Protein AF-A0A1N7JIG0-F1 (afdb_monomer_lite)

Radius of gyration: 20.69 Å; chains: 1; bounding box: 58×34×70 Å

Organism: NCBI:txid1161099

Sequence (192 aa):
MVAPPIVTAMKPLKNGVTTLTWTGGVTEEIEVAGAKKDATVTVRGPGGEYSDEISRYTAETSRGLVFLFPFKPDRRSFRFYDPAGDAQGTVDYVGPGRVDGLGTYEFHGTFDGDDYHAERTFEVERRTGTLIDATWETADGTRTLDDATRAAQLSLAHDRVRVLKILQFLAWLGGFMAVVAAAAGVVIFVRR

pLDDT: mean 90.59, std 12.7, range [33.72, 98.62]

Structure (mmCIF, N/CA/C/O backbone):
data_AF-A0A1N7JIG0-F1
#
_entry.id   AF-A0A1N7JIG0-F1
#
loop_
_atom_site.group_PDB
_atom_site.id
_atom_site.type_symbol
_atom_site.label_atom_id
_atom_site.label_alt_id
_atom_site.label_comp_id
_atom_site.label_asym_id
_atom_site.label_entity_id
_atom_site.label_seq_id
_atom_site.pdbx_PDB_ins_code
_atom_site.Cartn_x
_atom_site.Cartn_y
_atom_site.Cartn_z
_atom_site.occupancy
_atom_site.B_iso_or_equiv
_atom_site.auth_seq_id
_atom_site.auth_comp_id
_atom_site.auth_asym_id
_atom_site.auth_atom_id
_atom_site.pdbx_PDB_model_num
ATOM 1 N N . MET A 1 1 ? -21.475 -13.011 17.741 1.00 33.72 1 MET A N 1
ATOM 2 C CA . MET A 1 1 ? -20.880 -11.983 18.622 1.00 33.72 1 MET A CA 1
ATOM 3 C C . MET A 1 1 ? -20.492 -10.808 17.727 1.00 33.72 1 MET A C 1
ATOM 5 O O . MET A 1 1 ? -19.489 -10.884 17.033 1.00 33.72 1 MET A O 1
ATOM 9 N N . VAL A 1 2 ? -21.378 -9.818 17.596 1.00 36.03 2 VAL A N 1
ATOM 10 C CA . VAL A 1 2 ? -21.226 -8.687 16.662 1.00 36.03 2 VAL A CA 1
ATOM 11 C C . VAL A 1 2 ? -20.438 -7.599 17.390 1.00 36.03 2 VAL A C 1
ATOM 13 O O . VAL A 1 2 ? -20.889 -7.106 18.420 1.00 36.03 2 VAL A O 1
ATOM 16 N N . ALA A 1 3 ? -19.229 -7.286 16.921 1.00 34.75 3 ALA A N 1
ATOM 17 C CA . ALA A 1 3 ? -18.436 -6.189 17.475 1.00 34.75 3 ALA A CA 1
ATOM 18 C C . ALA A 1 3 ? -19.165 -4.845 17.254 1.00 34.75 3 ALA A C 1
ATOM 20 O O . ALA A 1 3 ? -19.818 -4.689 16.219 1.00 34.75 3 ALA A O 1
ATOM 21 N N . PRO A 1 4 ? -19.067 -3.868 18.177 1.00 34.94 4 PRO A N 1
ATOM 22 C CA . PRO A 1 4 ? -19.746 -2.587 18.018 1.00 34.94 4 PRO A CA 1
ATOM 23 C C . PRO A 1 4 ? -19.253 -1.860 16.749 1.00 34.94 4 PRO A C 1
ATOM 25 O O . PRO A 1 4 ? -18.051 -1.889 16.466 1.00 34.94 4 PRO A O 1
ATOM 28 N N . PRO A 1 5 ? -20.130 -1.145 16.018 1.00 42.88 5 PRO A N 1
ATOM 29 C CA . PRO A 1 5 ? -19.830 -0.523 14.720 1.00 42.88 5 PRO A CA 1
ATOM 30 C C . PRO A 1 5 ? -18.859 0.676 14.774 1.00 42.88 5 PRO A C 1
ATOM 32 O O . PRO A 1 5 ? -18.611 1.332 13.766 1.00 42.88 5 PRO A O 1
ATOM 35 N N . ILE A 1 6 ? -18.290 0.990 15.940 1.00 41.22 6 ILE A N 1
ATOM 36 C CA . ILE A 1 6 ? -17.535 2.232 16.162 1.00 41.22 6 ILE A CA 1
ATOM 37 C C . ILE A 1 6 ? -16.118 2.168 15.549 1.00 41.22 6 ILE A C 1
ATOM 39 O O . ILE A 1 6 ? -15.523 3.203 15.265 1.00 41.22 6 ILE A O 1
ATOM 43 N N . VAL A 1 7 ? -15.584 0.973 15.252 1.00 43.56 7 VAL A N 1
ATOM 44 C CA . VAL A 1 7 ? -14.244 0.791 14.637 1.00 43.56 7 VAL A CA 1
ATOM 45 C C . VAL A 1 7 ? -14.321 0.150 13.239 1.00 43.56 7 VAL A C 1
ATOM 47 O O . VAL A 1 7 ? -13.362 -0.454 12.757 1.00 43.56 7 VAL A O 1
ATOM 50 N N . THR A 1 8 ? -15.477 0.235 12.577 1.00 41.47 8 THR A N 1
ATOM 51 C CA . THR A 1 8 ? -15.672 -0.264 11.201 1.00 41.47 8 THR A CA 1
ATOM 52 C C . THR A 1 8 ? -15.714 0.830 10.144 1.00 41.47 8 THR A C 1
ATOM 54 O O . THR A 1 8 ? -15.727 0.496 8.963 1.00 41.47 8 THR A O 1
ATOM 57 N N . ALA A 1 9 ? -15.664 2.112 10.519 1.00 51.62 9 ALA A N 1
ATOM 58 C CA . ALA A 1 9 ? -15.436 3.165 9.538 1.00 51.62 9 ALA A CA 1
ATOM 59 C C . ALA A 1 9 ? -14.057 2.946 8.895 1.00 51.62 9 ALA A C 1
ATOM 61 O O . ALA A 1 9 ? -13.035 2.976 9.587 1.00 51.62 9 ALA A O 1
ATOM 62 N N . MET A 1 10 ? -14.043 2.685 7.585 1.00 57.47 10 MET A N 1
ATOM 63 C CA . MET A 1 10 ? -12.820 2.597 6.787 1.00 57.47 10 MET A CA 1
ATOM 64 C C . MET A 1 10 ? -11.958 3.824 7.090 1.00 57.47 10 MET A C 1
ATOM 66 O O . MET A 1 10 ? -12.421 4.962 6.952 1.00 57.47 10 MET A O 1
ATOM 70 N N . LYS A 1 11 ? -10.724 3.611 7.561 1.00 72.19 11 LYS A N 1
ATOM 71 C CA . LYS A 1 11 ? -9.811 4.732 7.782 1.00 72.19 11 LYS A CA 1
ATOM 72 C C . LYS A 1 11 ? -9.371 5.247 6.414 1.00 72.19 11 LYS A C 1
ATOM 74 O O . LYS A 1 11 ? -8.784 4.464 5.673 1.00 72.19 11 LYS A O 1
ATOM 79 N N . PRO A 1 12 ? -9.636 6.523 6.081 1.00 79.50 12 PRO A N 1
ATOM 80 C CA . PRO A 1 12 ? -9.177 7.073 4.821 1.00 79.50 12 PRO A CA 1
ATOM 81 C C . PRO A 1 12 ? -7.645 7.070 4.782 1.00 79.50 12 PRO A C 1
ATOM 83 O O . PRO A 1 12 ? -6.999 7.304 5.812 1.00 79.50 12 PRO A O 1
ATOM 86 N N . LEU A 1 13 ? -7.081 6.852 3.595 1.00 84.75 13 LEU A N 1
ATOM 87 C CA . LEU A 1 13 ? -5.667 7.068 3.315 1.00 84.75 13 LEU A CA 1
ATOM 88 C C . LEU A 1 13 ? -5.253 8.464 3.792 1.00 84.75 13 LEU A C 1
ATOM 90 O O . LEU A 1 13 ? -5.949 9.464 3.568 1.00 84.75 13 LEU A O 1
ATOM 94 N N . LYS A 1 14 ? -4.123 8.521 4.495 1.00 87.62 14 LYS A N 1
ATOM 95 C CA . LYS A 1 14 ? -3.544 9.774 4.983 1.00 87.62 14 LYS A CA 1
ATOM 96 C C . LYS A 1 14 ? -2.712 10.420 3.884 1.00 87.62 14 LYS A C 1
ATOM 98 O O . LYS A 1 14 ? -2.193 9.717 3.027 1.00 87.62 14 LYS A O 1
ATOM 103 N N . ASN A 1 15 ? -2.557 11.739 3.963 1.00 92.50 15 ASN A N 1
ATOM 104 C CA . ASN A 1 15 ? -1.520 12.406 3.184 1.00 92.50 15 ASN A CA 1
ATOM 105 C C . ASN A 1 15 ? -0.138 11.985 3.671 1.00 92.50 15 ASN A C 1
ATOM 107 O O . ASN A 1 15 ? 0.036 11.665 4.853 1.00 92.50 15 ASN A O 1
ATOM 111 N N . GLY A 1 16 ? 0.824 12.048 2.766 1.00 94.06 16 GLY A N 1
ATOM 112 C CA . GLY A 1 16 ? 2.220 11.790 3.060 1.00 94.06 16 GLY A CA 1
ATOM 113 C C . GLY A 1 16 ? 2.946 11.207 1.864 1.00 94.06 16 GLY A C 1
ATOM 114 O O . GLY A 1 16 ? 2.337 10.864 0.854 1.00 94.06 16 GLY A O 1
ATOM 115 N N . VAL A 1 17 ? 4.253 11.080 2.037 1.00 95.56 17 VAL A N 1
ATOM 116 C CA . VAL A 1 17 ? 5.155 10.450 1.082 1.00 95.56 17 VAL A CA 1
ATOM 117 C C . VAL A 1 17 ? 5.617 9.128 1.677 1.00 95.56 17 VAL A C 1
ATOM 119 O O . VAL A 1 17 ? 5.960 9.057 2.859 1.00 95.56 17 VAL A O 1
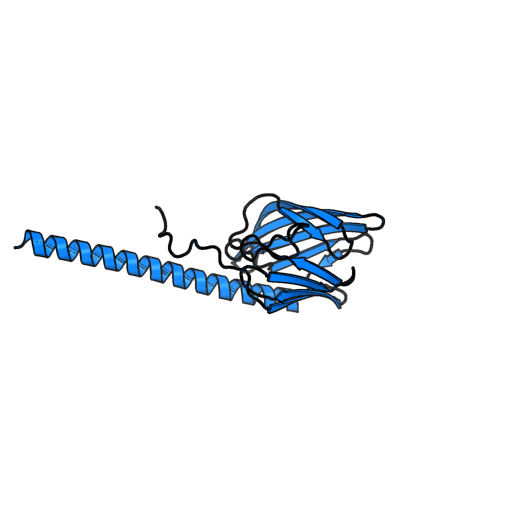ATOM 122 N N . THR A 1 18 ? 5.573 8.072 0.875 1.00 94.62 18 THR A N 1
ATOM 123 C CA . THR A 1 18 ? 6.132 6.760 1.193 1.00 94.62 18 THR A CA 1
ATOM 124 C C . THR A 1 18 ? 7.116 6.396 0.099 1.00 94.62 18 THR A C 1
ATOM 126 O O . THR A 1 18 ? 6.719 6.239 -1.048 1.00 94.62 18 THR A O 1
ATOM 129 N N . THR A 1 19 ? 8.386 6.249 0.450 1.00 96.38 19 THR A N 1
ATOM 130 C CA . THR A 1 19 ? 9.415 5.791 -0.485 1.00 96.38 19 THR A CA 1
ATOM 131 C C . THR A 1 19 ? 9.619 4.296 -0.295 1.00 96.38 19 THR A C 1
ATOM 133 O O . THR A 1 19 ? 9.869 3.843 0.823 1.00 96.38 19 THR A O 1
ATOM 136 N N . LEU A 1 20 ? 9.486 3.538 -1.379 1.00 96.19 20 LEU A N 1
ATOM 137 C CA . LEU A 1 20 ? 9.870 2.138 -1.448 1.00 96.19 20 LEU A CA 1
ATOM 138 C C . LEU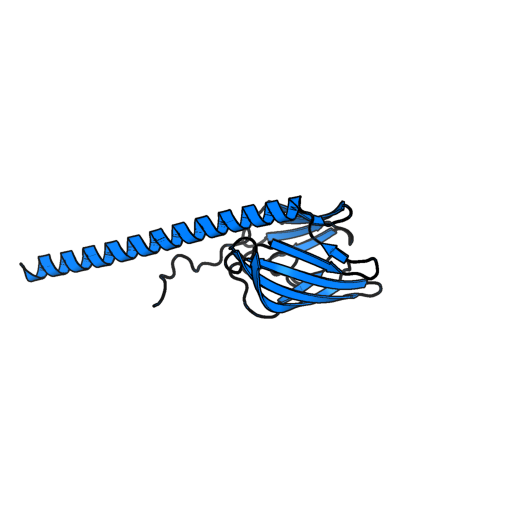 A 1 20 ? 11.249 2.055 -2.089 1.00 96.19 20 LEU A C 1
ATOM 140 O O . LEU A 1 20 ? 11.401 2.397 -3.261 1.00 96.19 20 LEU A O 1
ATOM 144 N N . THR A 1 21 ? 12.250 1.623 -1.329 1.00 97.19 21 THR A N 1
ATOM 145 C CA . THR A 1 21 ? 13.574 1.330 -1.879 1.00 97.19 21 THR A CA 1
ATOM 146 C C . THR A 1 21 ? 13.690 -0.167 -2.109 1.00 97.19 21 THR A C 1
ATOM 148 O O . THR A 1 21 ? 13.437 -0.979 -1.218 1.00 97.19 21 THR A O 1
ATOM 151 N N . TRP A 1 22 ? 14.067 -0.526 -3.327 1.00 96.56 22 TRP A N 1
ATOM 152 C CA . TRP A 1 22 ? 14.281 -1.890 -3.771 1.00 96.56 22 TRP A CA 1
ATOM 153 C C . TRP A 1 22 ? 15.768 -2.243 -3.717 1.00 96.56 22 TRP A C 1
ATOM 155 O O . TRP A 1 22 ? 16.651 -1.377 -3.766 1.00 96.56 22 TRP A O 1
ATOM 165 N N . THR A 1 23 ? 16.067 -3.538 -3.685 1.00 96.44 23 THR A N 1
ATOM 166 C CA . THR A 1 23 ? 17.428 -4.032 -3.888 1.00 96.44 23 THR A CA 1
ATOM 167 C C . THR A 1 23 ? 17.997 -3.507 -5.212 1.00 96.44 23 THR A C 1
ATOM 169 O O . THR A 1 23 ? 17.299 -3.364 -6.217 1.00 96.44 23 THR A O 1
ATOM 172 N N . GLY A 1 24 ? 19.282 -3.143 -5.199 1.00 90.69 24 GLY A N 1
ATOM 173 C CA . GLY A 1 24 ? 19.926 -2.454 -6.324 1.00 90.69 24 GLY A CA 1
ATOM 174 C C . GLY A 1 24 ? 19.744 -0.930 -6.336 1.00 90.69 24 GLY A C 1
ATOM 175 O O . GLY A 1 24 ? 20.233 -0.283 -7.255 1.00 90.69 24 GLY A O 1
ATOM 176 N N . GLY A 1 25 ? 19.093 -0.346 -5.320 1.00 92.19 25 GLY A N 1
ATOM 177 C CA . GLY A 1 25 ? 19.000 1.110 -5.137 1.00 92.19 25 GLY A CA 1
ATOM 178 C C . GLY A 1 25 ? 17.924 1.791 -5.985 1.00 92.19 25 GLY A C 1
ATOM 179 O O . GLY A 1 25 ? 17.903 3.016 -6.076 1.00 92.19 25 GLY A O 1
ATOM 180 N N . VAL A 1 26 ? 17.038 1.010 -6.603 1.00 93.56 26 VAL A N 1
ATOM 181 C CA . VAL A 1 26 ? 15.874 1.522 -7.331 1.00 93.56 26 VAL A CA 1
ATOM 182 C C . VAL A 1 26 ? 14.835 2.019 -6.329 1.00 93.56 26 VAL A C 1
ATOM 184 O O . VAL A 1 26 ? 14.598 1.363 -5.318 1.00 93.56 26 VAL A O 1
ATOM 187 N N . THR A 1 27 ? 14.197 3.154 -6.602 1.00 96.25 27 THR A N 1
ATOM 188 C CA . THR A 1 27 ? 13.195 3.746 -5.708 1.00 96.25 27 THR A CA 1
ATOM 189 C C . THR A 1 27 ? 11.862 3.983 -6.415 1.00 96.25 27 THR A C 1
ATOM 191 O O . THR A 1 27 ? 11.824 4.372 -7.581 1.00 96.25 27 THR A O 1
ATOM 194 N N . GLU A 1 28 ? 10.766 3.760 -5.689 1.00 95.81 28 GLU A N 1
ATOM 195 C CA . GLU A 1 28 ? 9.408 4.166 -6.060 1.00 95.81 28 GLU A CA 1
ATOM 196 C C . GLU A 1 28 ? 8.836 5.040 -4.934 1.00 95.81 28 GLU A C 1
ATOM 198 O O . GLU A 1 28 ? 8.583 4.580 -3.820 1.00 95.81 28 GLU A O 1
ATOM 203 N N . GLU A 1 29 ? 8.674 6.332 -5.197 1.00 97.62 29 GLU A N 1
ATOM 204 C CA . GLU A 1 29 ? 8.097 7.292 -4.260 1.00 97.62 29 GLU A CA 1
ATOM 205 C C . GLU A 1 29 ? 6.601 7.445 -4.517 1.00 97.62 29 GLU A C 1
ATOM 207 O O . GLU A 1 29 ? 6.192 7.783 -5.621 1.00 97.62 29 GLU A O 1
ATOM 212 N N . ILE A 1 30 ? 5.789 7.224 -3.486 1.00 96.81 30 ILE A N 1
ATOM 213 C CA . ILE A 1 30 ? 4.331 7.307 -3.528 1.00 96.81 30 ILE A CA 1
ATOM 214 C C . ILE A 1 30 ? 3.892 8.466 -2.639 1.00 96.81 30 ILE A C 1
ATOM 216 O O . ILE A 1 30 ? 3.985 8.407 -1.410 1.00 96.81 30 ILE A O 1
ATOM 220 N N . GLU A 1 31 ? 3.380 9.518 -3.255 1.00 97.56 31 GLU A N 1
ATOM 221 C CA . GLU A 1 31 ? 2.844 10.693 -2.588 1.00 97.56 31 GLU A CA 1
ATOM 222 C C . GLU A 1 31 ? 1.317 10.680 -2.652 1.00 97.56 31 GLU A C 1
ATOM 224 O O . GLU A 1 31 ? 0.731 10.592 -3.725 1.00 97.56 31 GLU A O 1
ATOM 229 N N . VAL A 1 32 ? 0.660 10.800 -1.497 1.00 96.19 32 VAL A N 1
ATOM 230 C CA . VAL A 1 32 ? -0.784 11.053 -1.414 1.00 96.19 32 VAL A CA 1
ATOM 231 C C . VAL A 1 32 ? -0.998 12.465 -0.890 1.00 96.19 32 VAL A C 1
ATOM 233 O O . VAL A 1 32 ? -0.567 12.801 0.218 1.00 96.19 32 VAL A O 1
ATOM 236 N N . ALA A 1 33 ? -1.713 13.281 -1.659 1.00 95.56 33 ALA A N 1
ATOM 237 C CA . ALA A 1 33 ? -1.969 14.681 -1.347 1.00 95.56 33 ALA A CA 1
ATOM 238 C C . ALA A 1 33 ? -3.442 15.066 -1.563 1.00 95.56 33 ALA A C 1
ATOM 240 O O . ALA A 1 33 ? -4.267 14.275 -2.019 1.00 95.56 33 ALA A O 1
ATOM 241 N N . GLY A 1 34 ? -3.795 16.293 -1.176 1.00 91.94 34 GLY A N 1
ATOM 242 C CA . GLY A 1 34 ? -5.126 16.863 -1.404 1.00 91.94 34 GLY A CA 1
ATOM 243 C C . GLY A 1 34 ? -6.118 16.673 -0.256 1.00 91.94 34 GLY A C 1
ATOM 244 O O . GLY A 1 34 ? -5.757 16.311 0.872 1.00 91.94 34 GLY A O 1
ATOM 245 N N . ALA A 1 35 ? -7.386 16.969 -0.543 1.00 85.31 35 ALA A N 1
ATOM 246 C CA . ALA A 1 35 ? -8.487 16.889 0.411 1.00 85.31 35 ALA A CA 1
ATOM 247 C C . ALA A 1 35 ? -9.079 15.473 0.461 1.00 85.31 35 ALA A C 1
ATOM 249 O O . ALA A 1 35 ? -8.660 14.563 -0.251 1.00 85.31 35 ALA A O 1
ATOM 250 N N . LYS A 1 36 ? -10.062 15.250 1.341 1.00 74.81 36 LYS A N 1
ATOM 251 C CA . LYS A 1 36 ? -10.668 13.921 1.507 1.00 74.81 36 LYS A CA 1
ATOM 252 C C . LYS A 1 36 ? -11.423 13.429 0.265 1.00 74.81 36 LYS A C 1
ATOM 254 O O . LYS A 1 36 ? -11.447 12.224 0.038 1.00 74.81 36 LYS A O 1
ATOM 259 N N . LYS A 1 37 ? -12.075 14.348 -0.451 1.00 77.00 37 LYS A N 1
ATOM 260 C CA . LYS A 1 37 ? -12.891 14.062 -1.638 1.00 77.00 37 LYS A CA 1
ATOM 261 C C . LYS A 1 37 ? -12.092 14.140 -2.939 1.00 77.00 37 LYS A C 1
ATOM 263 O O . LYS A 1 37 ? -12.377 13.354 -3.818 1.00 77.00 37 LYS A O 1
ATOM 268 N N . ASP A 1 38 ? -11.079 15.002 -2.975 1.00 84.31 38 ASP A N 1
ATOM 269 C CA . ASP A 1 38 ? -10.276 15.295 -4.165 1.00 84.31 38 ASP A CA 1
ATOM 270 C C . ASP A 1 38 ? -8.805 14.994 -3.827 1.00 84.31 38 ASP A C 1
ATOM 272 O O . ASP A 1 38 ? -7.993 15.894 -3.588 1.00 84.31 38 ASP A O 1
ATOM 276 N N . ALA A 1 39 ? -8.502 13.713 -3.612 1.00 93.25 39 ALA A N 1
ATOM 277 C CA . ALA A 1 39 ? -7.147 13.274 -3.296 1.00 93.25 39 ALA A CA 1
ATOM 278 C C . ALA A 1 39 ? -6.433 12.840 -4.570 1.00 93.25 39 ALA A C 1
ATOM 280 O O . ALA A 1 39 ? -7.038 12.222 -5.439 1.00 93.25 39 ALA A O 1
ATOM 281 N N . THR A 1 40 ? -5.134 13.094 -4.630 1.00 96.44 40 THR A N 1
ATOM 282 C CA . THR A 1 40 ? -4.283 12.690 -5.750 1.00 96.44 40 THR A CA 1
ATOM 283 C C . THR A 1 40 ? -3.205 11.762 -5.224 1.00 96.44 40 THR A C 1
ATOM 285 O O . THR A 1 40 ? -2.653 12.008 -4.145 1.00 96.44 40 THR A O 1
ATOM 288 N N . VAL A 1 41 ? -2.932 10.694 -5.969 1.00 96.94 41 VAL A N 1
ATOM 289 C CA . VAL A 1 41 ? -1.731 9.884 -5.791 1.00 96.94 41 VAL A CA 1
ATOM 290 C C . VAL A 1 41 ? -0.754 10.218 -6.907 1.00 96.94 41 VAL A C 1
ATOM 292 O O . VAL A 1 41 ? -1.144 10.276 -8.070 1.00 96.94 41 VAL A O 1
ATOM 295 N N . THR A 1 42 ? 0.505 10.427 -6.548 1.00 97.88 42 THR A N 1
ATOM 296 C CA . THR A 1 42 ? 1.606 10.580 -7.494 1.00 97.88 42 THR A CA 1
ATOM 297 C C . THR A 1 42 ? 2.649 9.519 -7.187 1.00 97.88 42 THR A C 1
ATOM 299 O O . THR A 1 42 ? 3.074 9.391 -6.041 1.00 97.88 42 THR A O 1
ATOM 302 N N . VAL A 1 43 ? 3.041 8.744 -8.194 1.00 97.56 43 VAL A N 1
ATOM 303 C CA . VAL A 1 43 ? 4.087 7.728 -8.089 1.00 97.56 43 VAL A CA 1
ATOM 304 C C . VAL A 1 43 ? 5.245 8.109 -8.993 1.00 97.56 43 VAL A C 1
ATOM 306 O O . VAL A 1 43 ? 5.050 8.305 -10.189 1.00 97.56 43 VAL A O 1
ATOM 309 N N . ARG A 1 44 ? 6.442 8.218 -8.419 1.00 97.81 44 ARG A N 1
ATOM 310 C CA . ARG A 1 44 ? 7.684 8.546 -9.126 1.00 97.81 44 ARG A CA 1
ATOM 311 C C . ARG A 1 44 ? 8.631 7.365 -9.028 1.00 97.81 44 ARG A C 1
ATOM 313 O O . ARG A 1 44 ? 8.966 6.949 -7.921 1.00 97.81 44 ARG A O 1
ATOM 320 N N . GLY A 1 45 ? 9.063 6.828 -10.160 1.00 95.06 45 GLY A N 1
ATOM 321 C CA . GLY A 1 45 ? 9.911 5.642 -10.181 1.00 95.06 45 GLY A CA 1
ATOM 322 C C . GLY A 1 45 ? 10.524 5.360 -11.553 1.00 95.06 45 GLY A C 1
ATOM 323 O O . GLY A 1 45 ? 10.630 6.268 -12.379 1.00 95.06 45 GLY A O 1
ATOM 324 N N . PRO A 1 46 ? 10.927 4.104 -11.816 1.00 91.50 46 PRO A N 1
ATOM 325 C CA . PRO A 1 46 ? 11.603 3.711 -13.056 1.00 91.50 46 PRO A CA 1
ATOM 326 C C . PRO A 1 46 ? 10.816 4.010 -14.337 1.00 91.50 46 PRO A C 1
ATOM 328 O O . PRO A 1 46 ? 11.419 4.371 -15.342 1.00 91.50 46 PRO A O 1
ATOM 331 N N . GLY A 1 47 ? 9.485 3.908 -14.288 1.00 91.25 47 GLY A N 1
ATOM 332 C CA . GLY A 1 47 ? 8.592 4.226 -15.410 1.00 91.25 47 GLY A CA 1
ATOM 333 C C . GLY A 1 47 ? 8.276 5.719 -15.567 1.00 91.25 47 GLY A C 1
ATOM 334 O O . GLY A 1 47 ? 7.429 6.089 -16.375 1.00 91.25 47 GLY A O 1
ATOM 335 N N . GLY A 1 48 ? 8.933 6.592 -14.796 1.00 94.25 48 GLY A N 1
ATOM 336 C CA . GLY A 1 48 ? 8.671 8.028 -14.771 1.00 94.25 48 GLY A CA 1
ATOM 337 C C . GLY A 1 48 ? 7.691 8.435 -13.671 1.00 94.25 48 GLY A C 1
ATOM 338 O O . GLY A 1 48 ? 7.671 7.850 -12.586 1.00 94.25 48 GLY A O 1
ATOM 339 N N . GLU A 1 49 ? 6.920 9.491 -13.933 1.00 96.81 49 GLU A N 1
ATOM 340 C CA . GLU A 1 49 ? 5.913 10.012 -13.007 1.00 96.81 49 GLU A CA 1
ATOM 341 C C . GLU A 1 49 ? 4.505 9.656 -13.494 1.00 96.81 49 GLU A C 1
ATOM 343 O O . GLU A 1 49 ? 4.109 9.991 -14.609 1.00 96.81 49 GLU A O 1
ATOM 348 N N . TYR A 1 50 ? 3.738 9.008 -12.623 1.00 95.38 50 TYR A N 1
ATOM 349 C CA . TYR A 1 50 ? 2.312 8.761 -12.778 1.00 95.38 50 TYR A CA 1
ATOM 350 C C . TYR A 1 50 ? 1.542 9.587 -11.753 1.00 95.38 50 TYR A C 1
ATOM 352 O O . TYR A 1 50 ? 1.921 9.618 -10.584 1.00 95.38 50 TYR A O 1
ATOM 360 N N . SER A 1 51 ? 0.435 10.211 -12.153 1.00 96.94 51 SER A N 1
ATOM 361 C CA . SER A 1 51 ? -0.459 10.905 -11.228 1.00 96.94 51 SER A CA 1
ATOM 362 C C . SER A 1 51 ? -1.915 10.682 -11.619 1.00 96.94 51 SER A C 1
ATOM 364 O O . SER A 1 51 ? -2.254 10.766 -12.799 1.00 96.94 51 SER A O 1
ATOM 366 N N . ASP A 1 52 ? -2.765 10.391 -10.635 1.00 96.62 52 ASP A N 1
ATOM 367 C CA . ASP A 1 52 ? -4.205 10.217 -10.835 1.00 96.62 52 ASP A CA 1
ATOM 368 C C . ASP A 1 52 ? -4.994 10.551 -9.561 1.00 96.62 52 ASP A C 1
ATOM 370 O O . ASP A 1 52 ? -4.459 10.588 -8.445 1.00 96.62 52 ASP A O 1
ATOM 374 N N . GLU A 1 53 ? -6.291 10.792 -9.720 1.00 95.56 53 GLU A N 1
ATOM 375 C CA . GLU A 1 53 ? -7.214 10.887 -8.597 1.00 95.56 53 GLU A CA 1
ATOM 376 C C . GLU A 1 53 ? -7.297 9.537 -7.869 1.00 95.56 53 GLU A C 1
ATOM 378 O O . GLU A 1 53 ? -7.329 8.470 -8.485 1.00 95.56 53 GLU A O 1
ATOM 383 N N . ILE A 1 54 ? -7.337 9.577 -6.536 1.00 94.44 54 ILE A N 1
ATOM 384 C CA . ILE A 1 54 ? -7.427 8.383 -5.696 1.00 94.44 54 ILE A CA 1
ATOM 385 C C . ILE A 1 54 ? -8.579 8.482 -4.699 1.00 94.44 54 ILE A C 1
ATOM 387 O O . ILE A 1 54 ? -8.713 9.427 -3.917 1.00 94.44 54 ILE A O 1
ATOM 391 N N . SER A 1 55 ? -9.379 7.424 -4.630 1.00 90.94 55 SER A N 1
ATOM 392 C CA . SER A 1 55 ? -10.344 7.256 -3.550 1.00 90.94 55 SER A CA 1
ATOM 393 C C . SER A 1 55 ? -9.611 6.929 -2.252 1.00 90.94 55 SER A C 1
ATOM 395 O O . SER A 1 55 ? -9.062 5.843 -2.074 1.00 90.94 55 SER A O 1
ATOM 397 N N . ARG A 1 56 ? -9.664 7.826 -1.263 1.00 88.06 56 ARG A N 1
ATOM 398 C CA . ARG A 1 56 ? -9.034 7.571 0.047 1.00 88.06 56 ARG A CA 1
ATOM 399 C C . ARG A 1 56 ? -9.602 6.373 0.796 1.00 88.06 56 ARG A C 1
ATOM 401 O O . ARG A 1 56 ? -8.986 5.931 1.760 1.00 88.06 56 ARG A O 1
ATOM 408 N N . TYR A 1 57 ? -10.792 5.905 0.442 1.00 85.19 57 TYR A N 1
ATOM 409 C CA . TYR A 1 57 ? -11.412 4.776 1.123 1.00 85.19 57 TYR A CA 1
ATOM 410 C C . TYR A 1 57 ? -11.049 3.459 0.452 1.00 85.19 57 TYR A C 1
ATOM 412 O O . TYR A 1 57 ? -10.633 2.531 1.139 1.00 85.19 57 TYR A O 1
ATOM 420 N N . THR A 1 58 ? -11.183 3.382 -0.871 1.00 88.00 58 THR A N 1
ATOM 421 C CA . THR A 1 58 ? -10.914 2.144 -1.616 1.00 88.00 58 THR A CA 1
ATOM 422 C C . THR A 1 58 ? -9.448 1.997 -2.011 1.00 88.00 58 THR A C 1
ATOM 424 O O . THR A 1 58 ? -9.039 0.889 -2.328 1.00 88.00 58 THR A O 1
ATOM 427 N N . ALA A 1 59 ? -8.660 3.076 -1.926 1.00 90.88 59 ALA A N 1
ATOM 428 C CA . ALA A 1 59 ? -7.286 3.172 -2.423 1.00 90.88 59 ALA A CA 1
ATOM 429 C C . ALA A 1 59 ? -7.154 2.984 -3.948 1.00 90.88 59 ALA A C 1
ATOM 431 O O . ALA A 1 59 ? -6.055 2.796 -4.459 1.00 90.88 59 ALA A O 1
ATOM 432 N N . GLU A 1 60 ? -8.270 3.059 -4.675 1.00 92.44 60 GLU A N 1
ATOM 433 C CA . GLU A 1 60 ? -8.322 2.857 -6.123 1.00 92.44 60 GLU A CA 1
ATOM 434 C C . GLU A 1 60 ? -8.220 4.189 -6.869 1.00 92.44 60 GLU A C 1
ATOM 436 O O . GLU A 1 60 ? -8.823 5.191 -6.468 1.00 92.44 60 GLU A O 1
ATOM 441 N N . THR A 1 61 ? -7.468 4.155 -7.965 1.00 94.81 61 THR A N 1
ATOM 442 C CA . THR A 1 61 ? -7.420 5.180 -9.014 1.00 94.81 61 THR A CA 1
ATOM 443 C C . THR A 1 61 ? -8.299 4.767 -10.196 1.00 94.81 61 THR A C 1
ATOM 445 O O . THR A 1 61 ? -8.897 3.684 -10.176 1.00 94.81 61 THR A O 1
ATOM 448 N N . SER A 1 62 ? -8.352 5.568 -11.264 1.00 94.00 62 SER A N 1
ATOM 449 C CA . SER A 1 62 ? -9.060 5.176 -12.491 1.00 94.00 62 SER A CA 1
ATOM 450 C C . SER A 1 62 ? -8.479 3.900 -13.126 1.00 94.00 62 SER A C 1
ATOM 452 O O . SER A 1 62 ? -9.210 3.119 -13.747 1.00 94.00 62 SER A O 1
ATOM 454 N N . ARG A 1 63 ? -7.182 3.639 -12.905 1.00 94.38 63 ARG A N 1
ATOM 455 C CA . ARG A 1 63 ? -6.442 2.484 -13.439 1.00 94.38 63 ARG A CA 1
ATOM 456 C C . ARG A 1 63 ? -6.322 1.304 -12.466 1.00 94.38 63 ARG A C 1
ATOM 458 O O . ARG A 1 63 ? -5.876 0.235 -12.866 1.00 94.38 63 ARG A O 1
ATOM 465 N N . GLY A 1 64 ? -6.776 1.448 -11.220 1.00 94.69 64 GLY A N 1
ATOM 466 C CA . GLY A 1 64 ? -6.674 0.420 -10.175 1.00 94.69 64 GLY A CA 1
ATOM 467 C C . GLY A 1 64 ? -5.864 0.870 -8.959 1.00 94.69 64 GLY A C 1
ATOM 468 O O . GLY A 1 64 ? -5.606 2.060 -8.773 1.00 94.69 64 GLY A O 1
ATOM 469 N N . LEU A 1 65 ? -5.498 -0.078 -8.096 1.00 96.06 65 LEU A N 1
ATOM 470 C CA . LEU A 1 65 ? -4.588 0.163 -6.975 1.00 96.06 65 LEU A CA 1
ATOM 471 C C . LEU A 1 65 ? -3.174 0.461 -7.485 1.00 96.06 65 LEU A C 1
ATOM 473 O O . LEU A 1 65 ? -2.759 -0.079 -8.508 1.00 96.06 65 LEU A O 1
ATOM 477 N N . VAL A 1 66 ? -2.433 1.277 -6.732 1.00 94.31 66 VAL A N 1
ATOM 478 C CA . VAL A 1 66 ? -1.036 1.627 -7.036 1.00 94.31 66 VAL A CA 1
ATOM 479 C C . VAL A 1 66 ? -0.228 1.588 -5.739 1.00 94.31 66 VAL A C 1
ATOM 481 O O . VAL A 1 66 ? -0.139 2.582 -5.022 1.00 94.31 66 VAL A O 1
ATOM 484 N N . PHE A 1 67 ? 0.255 0.397 -5.366 1.00 93.31 67 PHE A N 1
ATOM 485 C CA . PHE A 1 67 ? 0.971 0.073 -4.108 1.00 93.31 67 PHE A CA 1
ATOM 486 C C . PHE A 1 67 ? 0.223 0.331 -2.783 1.00 93.31 67 PHE A C 1
ATOM 488 O O . PHE A 1 67 ? 0.672 -0.092 -1.716 1.00 93.31 67 PHE A O 1
ATOM 495 N N . LEU A 1 68 ? -0.928 1.000 -2.821 1.00 94.38 68 LEU A N 1
ATOM 496 C CA . LEU A 1 68 ? -1.746 1.325 -1.659 1.00 94.38 68 LEU A CA 1
ATOM 497 C C . LEU A 1 68 ? -2.924 0.356 -1.569 1.00 94.38 68 LEU A C 1
ATOM 499 O O . LEU A 1 68 ? -3.806 0.362 -2.423 1.00 94.38 68 LEU A O 1
ATOM 503 N N . PHE A 1 69 ? -2.963 -0.451 -0.509 1.00 94.19 69 PHE A N 1
ATOM 504 C CA . PHE A 1 69 ? -4.076 -1.362 -0.252 1.00 94.19 69 PHE A CA 1
ATOM 505 C C . PHE A 1 69 ? -5.112 -0.729 0.690 1.00 94.19 69 PHE A C 1
ATOM 507 O O . PHE A 1 69 ? -4.754 0.033 1.598 1.00 94.19 69 PHE A O 1
ATOM 514 N N . PRO A 1 70 ? -6.408 -1.051 0.520 1.00 91.44 70 PRO A N 1
ATOM 515 C CA . PRO A 1 70 ? -7.453 -0.545 1.398 1.00 91.44 70 PRO A CA 1
ATOM 516 C C . PRO A 1 70 ? -7.311 -1.077 2.829 1.00 91.44 70 PRO A C 1
ATOM 518 O O . PRO A 1 70 ? -6.757 -2.146 3.089 1.00 91.44 70 PRO A O 1
ATOM 521 N N . PHE A 1 71 ? -7.880 -0.340 3.785 1.00 90.56 71 PHE A N 1
ATOM 522 C CA . PHE A 1 71 ? -7.965 -0.785 5.175 1.00 90.56 71 PHE A CA 1
ATOM 523 C C . PHE A 1 71 ? -8.780 -2.080 5.283 1.00 90.56 71 PHE A C 1
ATOM 525 O O . PHE A 1 71 ? -9.930 -2.105 4.851 1.00 90.56 71 PHE A O 1
ATOM 532 N N . LYS A 1 72 ? -8.219 -3.107 5.940 1.00 91.44 72 LYS A N 1
ATOM 533 C CA . LYS A 1 72 ? -8.735 -4.490 5.919 1.00 91.44 72 LYS A CA 1
ATOM 534 C C . LYS A 1 72 ? -8.912 -4.985 4.476 1.00 91.44 72 LYS A C 1
ATOM 536 O O . LYS A 1 72 ? -10.050 -5.120 4.034 1.00 91.44 72 LYS A O 1
ATOM 541 N N . PRO A 1 73 ? -7.811 -5.250 3.755 1.00 92.12 73 PRO A N 1
ATOM 542 C CA . PRO A 1 73 ? -7.906 -5.724 2.384 1.00 92.12 73 PRO A CA 1
ATOM 543 C C . PRO A 1 73 ? -8.716 -7.024 2.318 1.00 92.12 73 PRO A C 1
ATOM 545 O O . PRO A 1 73 ? -8.554 -7.925 3.150 1.00 92.12 73 PRO A O 1
ATOM 548 N N . ASP A 1 74 ? -9.613 -7.092 1.341 1.00 92.88 74 ASP A N 1
ATOM 549 C CA . ASP A 1 74 ? -10.432 -8.267 1.071 1.00 92.88 74 ASP A CA 1
ATOM 550 C C . ASP A 1 74 ? -9.588 -9.412 0.497 1.00 92.88 74 ASP A C 1
ATOM 552 O O . ASP A 1 74 ? -8.570 -9.204 -0.160 1.00 92.88 74 ASP A O 1
ATOM 556 N N . ARG A 1 75 ? -10.050 -10.648 0.699 1.00 96.56 75 ARG A N 1
ATOM 557 C CA . ARG A 1 75 ? -9.450 -11.861 0.120 1.00 96.56 75 ARG A CA 1
ATOM 558 C C . ARG A 1 75 ? -9.963 -12.082 -1.305 1.00 96.56 75 ARG A C 1
ATOM 560 O O . ARG A 1 75 ? -10.669 -13.053 -1.564 1.00 96.56 75 ARG A O 1
ATOM 567 N N . ARG A 1 76 ? -9.704 -11.117 -2.185 1.00 95.62 76 ARG A N 1
ATOM 568 C CA . ARG A 1 76 ? -10.147 -11.108 -3.584 1.00 95.62 76 ARG A CA 1
ATOM 569 C C . ARG A 1 76 ? -9.081 -10.490 -4.476 1.00 95.62 76 ARG A C 1
ATOM 571 O O . ARG A 1 76 ? -8.159 -9.853 -3.980 1.00 95.62 76 ARG A O 1
ATOM 578 N N . SER A 1 77 ? -9.271 -10.627 -5.778 1.00 97.12 77 SER A N 1
ATOM 579 C CA . SER A 1 77 ? -8.491 -9.921 -6.785 1.00 97.12 77 SER A CA 1
ATOM 580 C C . SER A 1 77 ? -8.780 -8.421 -6.779 1.00 97.12 77 SER A C 1
ATOM 582 O O . SER A 1 77 ? -9.941 -7.999 -6.673 1.00 97.12 77 SER A O 1
ATOM 584 N N . PHE A 1 78 ? -7.734 -7.620 -6.949 1.00 96.25 78 PHE A N 1
ATOM 585 C CA . PHE A 1 78 ? -7.830 -6.178 -7.154 1.00 96.25 78 PHE A CA 1
ATOM 586 C C . PHE A 1 78 ? -7.287 -5.812 -8.527 1.00 96.25 78 PHE A C 1
ATOM 588 O O . PHE A 1 78 ? -6.278 -6.366 -8.959 1.00 96.25 78 PHE A O 1
ATOM 595 N N . ARG A 1 79 ? -7.920 -4.844 -9.199 1.00 97.19 79 ARG A N 1
ATOM 596 C CA . ARG A 1 79 ? -7.284 -4.201 -10.352 1.00 97.19 79 ARG A CA 1
ATOM 597 C C . ARG A 1 79 ? -6.064 -3.445 -9.848 1.00 97.19 79 ARG A C 1
ATOM 599 O O . ARG A 1 79 ? -6.168 -2.723 -8.856 1.00 97.19 79 ARG A O 1
ATOM 606 N N . PHE A 1 80 ? -4.950 -3.592 -10.538 1.00 97.19 80 PHE A N 1
ATOM 607 C CA . PHE A 1 80 ? -3.695 -2.961 -10.178 1.00 97.19 80 PHE A CA 1
ATOM 608 C C . PHE A 1 80 ? -3.076 -2.327 -11.416 1.00 97.19 80 PHE A C 1
ATOM 610 O O . PHE A 1 80 ? -3.152 -2.882 -12.512 1.00 97.19 80 PHE A O 1
ATOM 617 N N . TYR A 1 81 ? -2.480 -1.160 -11.227 1.00 96.81 81 TYR A N 1
ATOM 618 C CA . TYR A 1 81 ? -1.700 -0.483 -12.245 1.00 96.81 81 TYR A CA 1
ATOM 619 C C . TYR A 1 81 ? -0.244 -0.456 -11.793 1.00 96.81 81 TYR A C 1
ATOM 621 O O . TYR A 1 81 ? 0.041 0.032 -10.699 1.00 96.81 81 TYR A O 1
ATOM 629 N N . ASP A 1 82 ? 0.646 -1.004 -12.618 1.00 95.94 82 ASP A N 1
ATOM 630 C CA . ASP A 1 82 ? 2.089 -0.994 -12.412 1.00 95.94 82 ASP A CA 1
ATOM 631 C C . ASP A 1 82 ? 2.706 0.202 -13.160 1.00 95.94 82 ASP A C 1
ATOM 633 O O . ASP A 1 82 ? 2.834 0.162 -14.390 1.00 95.94 82 ASP A O 1
ATOM 637 N N . PRO A 1 83 ? 3.103 1.276 -12.448 1.00 94.94 83 PRO A N 1
ATOM 638 C CA . PRO A 1 83 ? 3.639 2.475 -13.081 1.00 94.94 83 PRO A CA 1
ATOM 639 C C . PRO A 1 83 ? 5.002 2.258 -13.733 1.00 94.94 83 PRO A C 1
ATOM 641 O O . PRO A 1 83 ? 5.386 3.067 -14.570 1.00 94.94 83 PRO A O 1
ATOM 644 N N . ALA A 1 84 ? 5.746 1.209 -13.357 1.00 93.75 84 ALA A N 1
ATOM 645 C CA . ALA A 1 84 ? 7.081 0.970 -13.898 1.00 93.75 84 ALA A CA 1
ATOM 646 C C . ALA A 1 84 ? 7.053 0.613 -15.392 1.00 93.75 84 ALA A C 1
ATOM 648 O O . ALA A 1 84 ? 7.989 0.956 -16.109 1.00 93.75 84 ALA A O 1
ATOM 649 N N . GLY A 1 85 ? 5.980 -0.039 -15.847 1.00 93.81 85 GLY A N 1
ATOM 650 C CA . GLY A 1 85 ? 5.797 -0.461 -17.236 1.00 93.81 85 GLY A CA 1
ATOM 651 C C . GLY A 1 85 ? 4.549 0.091 -17.922 1.00 93.81 85 GLY A C 1
ATOM 652 O O . GLY A 1 85 ? 4.175 -0.441 -18.959 1.00 93.81 85 GLY A O 1
ATOM 653 N N . ASP A 1 86 ? 3.877 1.092 -17.332 1.00 94.38 86 ASP A N 1
ATOM 654 C CA . ASP A 1 86 ? 2.562 1.604 -17.779 1.00 94.38 86 ASP A CA 1
ATOM 655 C C . ASP A 1 86 ? 1.556 0.469 -18.074 1.00 94.38 86 ASP A C 1
ATOM 657 O O . ASP A 1 86 ? 0.826 0.480 -19.063 1.00 94.38 86 ASP A O 1
ATOM 661 N N . ALA A 1 87 ? 1.526 -0.545 -17.201 1.00 95.31 87 ALA A N 1
ATOM 662 C CA . ALA A 1 87 ? 0.772 -1.778 -17.419 1.00 95.31 87 ALA A CA 1
ATOM 663 C C . ALA A 1 87 ? -0.375 -1.926 -16.411 1.00 95.31 87 ALA A C 1
ATOM 665 O O . ALA A 1 87 ? -0.233 -1.640 -15.221 1.00 95.31 87 ALA A O 1
ATOM 666 N N . GLN A 1 88 ? -1.534 -2.400 -16.873 1.00 95.38 88 GLN A N 1
ATOM 667 C CA . GLN A 1 88 ? -2.665 -2.751 -16.008 1.00 95.38 88 GLN A CA 1
ATOM 668 C C . GLN A 1 88 ? -2.826 -4.262 -15.933 1.00 95.38 88 GLN A C 1
ATOM 670 O O . GLN A 1 88 ? -2.741 -4.961 -16.937 1.00 95.38 88 GLN A O 1
ATOM 675 N N . GLY A 1 89 ? -3.141 -4.748 -14.741 1.00 95.69 89 GLY A N 1
ATOM 676 C CA . GLY A 1 89 ? -3.393 -6.156 -14.488 1.00 95.69 89 GLY A CA 1
ATOM 677 C C . GLY A 1 89 ? -4.252 -6.350 -13.248 1.00 95.69 89 GLY A C 1
ATOM 678 O O . GLY A 1 89 ? -4.943 -5.438 -12.773 1.00 95.69 89 GLY A O 1
ATOM 679 N N . THR A 1 90 ? -4.204 -7.559 -12.708 1.00 97.31 90 THR A N 1
ATOM 680 C CA . THR A 1 90 ? -4.813 -7.887 -11.422 1.00 97.31 90 THR A CA 1
ATOM 681 C C . THR A 1 90 ? -3.764 -8.407 -10.464 1.00 97.31 90 THR A C 1
ATOM 683 O O . THR A 1 90 ? -2.865 -9.140 -10.855 1.00 97.31 90 THR A O 1
ATOM 686 N N . VAL A 1 91 ? -3.909 -8.040 -9.193 1.00 97.75 91 VAL A N 1
ATOM 687 C CA . VAL A 1 91 ? -3.231 -8.723 -8.092 1.00 97.75 91 VAL A CA 1
ATOM 688 C C . VAL A 1 91 ? -4.247 -9.622 -7.409 1.00 97.75 91 VAL A C 1
ATOM 690 O O . VAL A 1 91 ? -5.240 -9.158 -6.840 1.00 97.75 91 VAL A O 1
ATOM 693 N N . ASP A 1 92 ? -4.026 -10.920 -7.515 1.00 98.31 92 ASP A N 1
ATOM 694 C CA . ASP A 1 92 ? -4.896 -11.966 -7.011 1.00 98.31 92 ASP A CA 1
ATOM 695 C C . ASP A 1 92 ? -4.505 -12.355 -5.593 1.00 98.31 92 ASP A C 1
ATOM 697 O O . ASP A 1 92 ? -3.329 -12.431 -5.248 1.00 98.31 92 ASP A O 1
ATOM 701 N N . TYR A 1 93 ? -5.505 -12.608 -4.750 1.00 98.38 93 TYR A N 1
ATOM 702 C CA . TYR A 1 93 ? -5.262 -13.111 -3.404 1.00 98.38 93 TYR A CA 1
ATOM 703 C C . TYR A 1 93 ? -4.730 -14.545 -3.464 1.00 98.38 93 TYR A C 1
ATOM 705 O O . TYR A 1 93 ? -5.442 -15.449 -3.902 1.00 98.38 93 TYR A O 1
ATOM 713 N N . VAL A 1 94 ? -3.517 -14.751 -2.957 1.00 98.31 94 VAL A N 1
ATOM 714 C CA . VAL A 1 94 ? -2.863 -16.064 -2.919 1.00 98.31 94 VAL A CA 1
ATOM 715 C C . VAL A 1 94 ? -3.220 -16.797 -1.630 1.00 98.31 94 VAL A C 1
ATOM 717 O O . VAL A 1 94 ? -3.667 -17.945 -1.647 1.00 98.31 94 VAL A O 1
ATOM 720 N N . GLY A 1 95 ? -3.062 -16.136 -0.481 1.00 97.56 95 GLY A N 1
ATOM 721 C CA . GLY A 1 95 ? -3.261 -16.806 0.798 1.00 97.56 95 GLY A CA 1
ATOM 722 C C . GLY A 1 95 ? -2.920 -15.978 2.034 1.00 97.56 95 GLY A C 1
ATOM 723 O O . GLY A 1 95 ? -2.514 -14.818 1.948 1.00 97.56 95 GLY A O 1
ATOM 724 N N . PRO A 1 96 ? -3.170 -16.529 3.234 1.00 98.00 96 PRO A N 1
ATOM 725 C CA . PRO A 1 96 ? -2.777 -15.902 4.486 1.00 98.00 96 PRO A CA 1
ATOM 726 C C . PRO A 1 96 ? -1.304 -16.174 4.814 1.00 98.00 96 PRO A C 1
ATOM 728 O O . PRO A 1 96 ? -0.851 -17.310 4.720 1.00 98.00 96 PRO A O 1
ATOM 731 N N . GLY A 1 97 ? -0.612 -15.155 5.317 1.00 96.06 97 GLY A N 1
ATOM 732 C CA . GLY A 1 97 ? 0.780 -15.233 5.755 1.00 96.06 97 GLY A CA 1
ATOM 733 C C . GLY A 1 97 ? 0.996 -14.717 7.179 1.00 96.06 97 GLY A C 1
ATOM 734 O O . GLY A 1 97 ? 0.053 -14.394 7.928 1.00 96.06 97 GLY A O 1
ATOM 735 N N . ARG A 1 98 ? 2.271 -14.654 7.573 1.00 96.44 98 ARG A N 1
ATOM 736 C CA . ARG A 1 98 ? 2.700 -14.035 8.828 1.00 96.44 98 ARG A CA 1
ATOM 737 C C . ARG A 1 98 ? 4.135 -13.524 8.724 1.00 96.44 98 ARG A C 1
ATOM 739 O O . ARG A 1 98 ? 5.047 -14.327 8.573 1.00 96.44 98 ARG A O 1
ATOM 746 N N . VAL A 1 99 ? 4.327 -12.233 8.991 1.00 94.81 99 VAL A N 1
ATOM 747 C CA . VAL A 1 99 ? 5.653 -11.598 9.115 1.00 94.81 99 VAL A CA 1
ATOM 748 C C . VAL A 1 99 ? 5.770 -10.969 10.487 1.00 94.81 99 VAL A C 1
ATOM 750 O O . VAL A 1 99 ? 4.888 -10.216 10.890 1.00 94.81 99 VAL A O 1
ATOM 753 N N . ASP A 1 100 ? 6.827 -11.302 11.227 1.00 94.44 100 ASP A N 1
ATOM 754 C CA . ASP A 1 100 ? 7.135 -10.707 12.537 1.00 94.44 100 ASP A CA 1
ATOM 755 C C . ASP A 1 100 ? 5.920 -10.634 13.497 1.00 94.44 100 ASP A C 1
ATOM 757 O O . ASP A 1 100 ? 5.609 -9.629 14.136 1.00 94.44 100 ASP A O 1
ATOM 761 N N . GLY A 1 101 ? 5.131 -11.714 13.536 1.00 94.00 101 GLY A N 1
ATOM 762 C CA . GLY A 1 101 ? 3.924 -11.815 14.367 1.00 94.00 101 GLY A CA 1
ATOM 763 C C . GLY A 1 101 ? 2.687 -11.055 13.855 1.00 94.00 101 GLY A C 1
ATOM 764 O O . GLY A 1 101 ? 1.598 -11.218 14.423 1.00 94.00 101 GLY A O 1
ATOM 765 N N . LEU A 1 102 ? 2.796 -10.282 12.773 1.00 96.19 102 LEU A N 1
ATOM 766 C CA . LEU A 1 102 ? 1.676 -9.660 12.066 1.00 96.19 102 LEU A CA 1
ATOM 767 C C . LEU A 1 102 ? 1.024 -10.667 11.119 1.00 96.19 102 LEU A C 1
ATOM 769 O O . LEU A 1 102 ? 1.701 -11.428 10.442 1.00 96.19 102 LEU A O 1
ATOM 773 N N . GLY A 1 103 ? -0.309 -10.705 11.084 1.00 97.50 103 GLY A N 1
ATOM 774 C CA . GLY A 1 103 ? -1.020 -11.552 10.123 1.00 97.50 103 GLY A CA 1
ATOM 775 C C . GL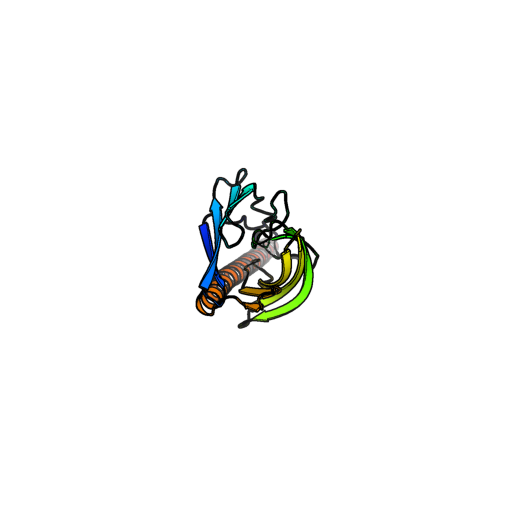Y A 1 103 ? -1.145 -10.832 8.788 1.00 97.50 103 GLY A C 1
ATOM 776 O O . GLY A 1 103 ? -1.665 -9.716 8.761 1.00 97.50 103 GLY A O 1
ATOM 777 N N . THR A 1 104 ? -0.736 -11.480 7.709 1.00 98.19 104 THR A N 1
ATOM 778 C CA . THR A 1 104 ? -0.660 -10.874 6.377 1.00 98.19 104 THR A CA 1
ATOM 779 C C . THR A 1 104 ? -1.556 -11.595 5.381 1.00 98.19 104 THR A C 1
ATOM 781 O O . THR A 1 104 ? -2.071 -12.687 5.653 1.00 98.19 104 THR A O 1
ATOM 784 N N . TYR A 1 105 ? -1.788 -10.942 4.252 1.00 98.38 105 TYR A N 1
ATOM 785 C CA . TYR A 1 105 ? -2.312 -11.531 3.034 1.00 98.38 105 TYR A CA 1
ATOM 786 C C . TYR A 1 105 ? -1.283 -11.338 1.932 1.00 98.38 105 TYR A C 1
ATOM 788 O O . TYR A 1 105 ? -0.739 -10.243 1.787 1.00 98.38 105 TYR A O 1
ATOM 796 N N . GLU A 1 106 ? -1.039 -12.408 1.194 1.00 98.62 106 GLU A N 1
ATOM 797 C CA . GLU A 1 106 ? -0.199 -12.396 0.009 1.00 98.62 106 GLU A CA 1
ATOM 798 C C . GLU A 1 106 ? -1.073 -12.167 -1.223 1.00 98.62 106 GLU A C 1
ATOM 800 O O . GLU A 1 106 ? -2.140 -12.781 -1.366 1.00 98.62 106 GLU A O 1
ATOM 805 N N . PHE A 1 107 ? -0.618 -11.265 -2.084 1.00 98.62 107 PHE A N 1
ATOM 806 C CA . PHE A 1 107 ? -1.209 -10.985 -3.381 1.00 98.62 107 PHE A CA 1
ATOM 807 C C . PHE A 1 107 ? -0.150 -11.126 -4.465 1.00 98.62 107 PHE A C 1
ATOM 809 O O . PHE A 1 107 ? 0.981 -10.695 -4.262 1.00 98.62 107 PHE A O 1
ATOM 816 N N . HIS A 1 108 ? -0.522 -11.677 -5.612 1.00 98.56 108 HIS A N 1
ATOM 817 C CA . HIS A 1 108 ? 0.383 -11.878 -6.737 1.00 98.56 108 HIS A CA 1
ATOM 818 C C . HIS A 1 108 ? -0.287 -11.448 -8.039 1.00 98.56 108 HIS A C 1
ATOM 820 O O . HIS A 1 108 ? -1.480 -11.684 -8.219 1.00 98.56 108 HIS A O 1
ATOM 826 N N . GLY A 1 109 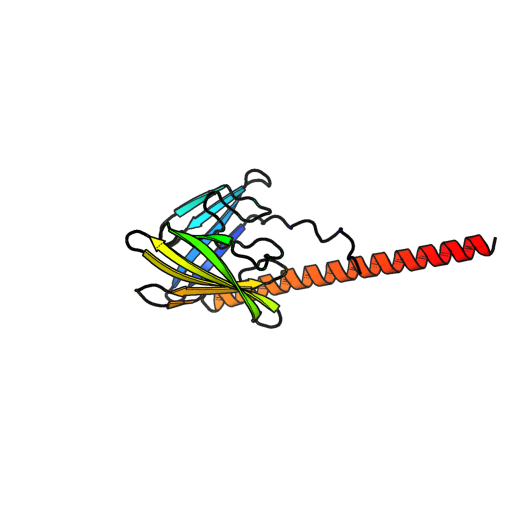? 0.460 -10.814 -8.934 1.00 97.88 109 GLY A N 1
ATOM 827 C CA . GLY A 1 109 ? -0.041 -10.401 -10.238 1.00 97.88 109 GLY A CA 1
ATOM 828 C C . GLY A 1 109 ? 1.048 -10.374 -11.298 1.00 97.88 109 GLY A C 1
ATOM 829 O O . GLY A 1 109 ? 2.209 -10.102 -10.992 1.00 97.88 109 GLY A O 1
ATOM 830 N N . THR A 1 110 ? 0.636 -10.602 -12.540 1.00 97.81 110 THR A N 1
ATOM 831 C CA . THR A 1 110 ? 1.474 -10.503 -13.738 1.00 97.81 110 THR A CA 1
ATOM 832 C C . THR A 1 110 ? 1.040 -9.288 -14.551 1.00 97.81 110 THR A C 1
ATOM 834 O O . THR A 1 110 ? -0.158 -9.015 -14.685 1.00 97.81 110 THR A O 1
ATOM 837 N N . PHE A 1 111 ? 2.011 -8.550 -15.077 1.00 96.94 111 PHE A N 1
ATOM 838 C CA . PHE A 1 111 ? 1.809 -7.301 -15.797 1.00 96.94 111 PHE A CA 1
ATOM 839 C C . PHE A 1 111 ? 2.566 -7.342 -17.116 1.00 96.94 111 PHE A C 1
ATOM 841 O O . PHE A 1 111 ? 3.793 -7.431 -17.125 1.00 96.94 111 PHE A O 1
ATOM 848 N N . ASP A 1 112 ? 1.814 -7.238 -18.207 1.00 94.88 112 ASP A N 1
ATOM 849 C CA . ASP A 1 112 ? 2.328 -7.219 -19.572 1.00 94.88 112 ASP A CA 1
ATOM 850 C C . ASP A 1 112 ? 2.090 -5.839 -20.204 1.00 94.88 112 ASP A C 1
ATOM 852 O O . ASP A 1 112 ? 0.989 -5.287 -20.133 1.00 94.88 112 ASP A O 1
ATOM 856 N N . GLY A 1 113 ? 3.128 -5.295 -20.831 1.00 87.38 113 GLY A N 1
ATOM 857 C CA . GLY A 1 113 ? 3.118 -4.103 -21.677 1.00 87.38 113 GLY A CA 1
ATOM 858 C C . GLY A 1 113 ? 3.941 -4.349 -22.945 1.00 87.38 113 GLY A C 1
ATOM 859 O O . GLY A 1 113 ? 4.471 -5.442 -23.129 1.00 87.38 113 GLY A O 1
ATOM 860 N N . ASP A 1 114 ? 4.064 -3.345 -23.817 1.00 83.88 114 ASP A N 1
ATOM 861 C CA . ASP A 1 114 ? 4.683 -3.520 -25.146 1.00 83.88 114 ASP A CA 1
ATOM 862 C C . ASP A 1 114 ? 6.102 -4.123 -25.082 1.00 83.88 114 ASP A C 1
ATOM 864 O O . ASP A 1 114 ? 6.389 -5.090 -25.783 1.00 83.88 114 ASP A O 1
ATOM 868 N N . ASP A 1 115 ? 6.947 -3.604 -24.184 1.00 87.44 115 ASP A N 1
ATOM 869 C CA . ASP A 1 115 ? 8.305 -4.098 -23.898 1.00 87.44 115 ASP A CA 1
ATOM 870 C C . ASP A 1 115 ? 8.496 -4.390 -22.392 1.00 87.44 115 ASP A C 1
ATOM 872 O O . ASP A 1 115 ? 9.600 -4.307 -21.850 1.00 87.44 115 ASP A O 1
ATOM 876 N N . TYR A 1 116 ? 7.404 -4.695 -21.683 1.00 93.25 116 TYR A N 1
ATOM 877 C CA . TYR A 1 116 ? 7.401 -4.904 -20.236 1.00 93.25 116 TYR A CA 1
ATOM 878 C C . TYR A 1 116 ? 6.727 -6.223 -19.880 1.00 93.25 116 TYR A C 1
ATOM 880 O O . TYR A 1 116 ? 5.590 -6.469 -20.262 1.00 93.25 116 TYR A O 1
ATOM 888 N N . HIS A 1 117 ? 7.416 -7.047 -19.100 1.00 96.38 117 HIS A N 1
ATOM 889 C CA . HIS A 1 117 ? 6.825 -8.197 -18.432 1.00 96.38 117 HIS A CA 1
ATOM 890 C C . HIS A 1 117 ? 7.338 -8.226 -17.001 1.00 96.38 117 HIS A C 1
ATOM 892 O O . HIS A 1 117 ? 8.556 -8.235 -16.776 1.00 96.38 117 HIS A O 1
ATOM 898 N N . ALA A 1 118 ? 6.418 -8.231 -16.044 1.00 96.81 118 ALA A N 1
ATOM 899 C CA . ALA A 1 118 ? 6.769 -8.327 -14.643 1.00 96.81 118 ALA A CA 1
ATOM 900 C C . ALA A 1 118 ? 5.776 -9.144 -13.833 1.00 96.81 118 ALA A C 1
ATOM 902 O O . ALA A 1 118 ? 4.564 -9.071 -14.034 1.00 96.81 118 ALA A O 1
ATOM 903 N N . GLU A 1 119 ? 6.305 -9.829 -12.831 1.00 98.06 119 GLU A N 1
ATOM 904 C CA . GLU A 1 119 ? 5.520 -10.407 -11.754 1.00 98.06 119 GLU A CA 1
ATOM 905 C C . GLU A 1 119 ? 5.738 -9.585 -10.484 1.00 98.06 119 GLU A C 1
ATOM 907 O O . GLU A 1 119 ? 6.867 -9.254 -10.106 1.00 98.06 119 GLU A O 1
ATOM 912 N N . ARG A 1 120 ? 4.645 -9.218 -9.816 1.00 97.56 120 ARG A N 1
ATOM 913 C CA . ARG A 1 120 ? 4.687 -8.526 -8.529 1.00 97.56 120 ARG A CA 1
ATOM 914 C C . ARG A 1 120 ? 4.020 -9.395 -7.477 1.00 97.56 120 ARG A C 1
ATOM 916 O O . ARG A 1 120 ? 2.861 -9.782 -7.625 1.00 97.56 120 ARG A O 1
ATOM 923 N N . THR A 1 121 ? 4.724 -9.617 -6.377 1.00 98.31 121 THR A N 1
ATOM 924 C CA . THR A 1 121 ? 4.173 -10.253 -5.177 1.00 98.31 121 THR A CA 1
ATOM 925 C C . THR A 1 121 ? 4.186 -9.242 -4.042 1.00 98.31 121 THR A C 1
ATOM 927 O O . THR A 1 121 ? 5.201 -8.599 -3.793 1.00 98.31 121 THR A O 1
ATOM 930 N N . PHE A 1 122 ? 3.065 -9.097 -3.345 1.00 98.19 122 PHE A N 1
ATOM 931 C CA . PHE A 1 122 ? 2.872 -8.141 -2.262 1.00 98.19 122 PHE A CA 1
ATOM 932 C C . PHE A 1 122 ? 2.442 -8.864 -0.995 1.00 98.19 122 PHE A C 1
ATOM 934 O O . PHE A 1 122 ? 1.453 -9.599 -0.996 1.00 98.19 122 PHE A O 1
ATOM 941 N N . GLU A 1 123 ? 3.119 -8.586 0.114 1.00 98.19 123 GLU A N 1
ATOM 942 C CA . GLU A 1 123 ? 2.703 -9.054 1.428 1.00 98.19 123 GLU A CA 1
ATOM 943 C C . GLU A 1 123 ? 2.137 -7.893 2.248 1.00 98.19 123 GLU A C 1
ATOM 945 O O . GLU A 1 123 ? 2.824 -6.920 2.561 1.00 98.19 123 GLU A O 1
ATOM 950 N N . VAL A 1 124 ? 0.852 -7.980 2.596 1.00 98.00 124 VAL A N 1
ATOM 951 C CA . VAL A 1 124 ? 0.079 -6.854 3.137 1.00 98.00 124 VAL A CA 1
ATOM 952 C C . VAL A 1 124 ? -0.509 -7.202 4.501 1.00 98.00 124 VAL A C 1
ATOM 954 O O . VAL A 1 124 ? -1.131 -8.249 4.677 1.00 98.00 124 VAL A O 1
ATOM 957 N N . GLU A 1 125 ? -0.384 -6.316 5.493 1.00 97.25 125 GLU A N 1
ATOM 958 C CA . GLU A 1 125 ? -1.000 -6.520 6.809 1.00 97.25 125 GLU A CA 1
ATOM 959 C C . GLU A 1 125 ? -2.533 -6.519 6.708 1.00 97.25 125 GLU A C 1
ATOM 961 O O . GLU A 1 125 ? -3.167 -5.562 6.252 1.00 97.25 125 GLU A O 1
ATOM 966 N N . ARG A 1 126 ? -3.155 -7.597 7.196 1.00 95.69 126 ARG A N 1
ATOM 967 C CA . ARG A 1 126 ? -4.573 -7.906 6.951 1.00 95.69 126 ARG A CA 1
ATOM 968 C C . ARG A 1 126 ? -5.584 -6.969 7.621 1.00 95.69 126 ARG A C 1
ATOM 970 O O . ARG A 1 126 ? -6.782 -7.082 7.366 1.00 95.69 126 ARG A O 1
ATOM 977 N N . ARG A 1 127 ? -5.172 -6.132 8.576 1.00 92.31 127 ARG A N 1
ATOM 978 C CA . ARG A 1 127 ? -6.055 -5.225 9.333 1.00 92.31 127 ARG A CA 1
ATOM 979 C C . ARG A 1 127 ? -5.911 -3.783 8.878 1.00 92.31 127 ARG A C 1
ATOM 981 O O . ARG A 1 127 ? -6.890 -3.051 8.970 1.00 92.31 127 ARG A O 1
ATOM 988 N N . THR A 1 128 ? -4.731 -3.373 8.435 1.00 92.00 128 THR A N 1
ATOM 989 C CA . THR A 1 128 ? -4.401 -1.987 8.107 1.00 92.00 128 THR A CA 1
ATOM 990 C C . THR A 1 128 ? -4.227 -1.758 6.617 1.00 92.00 128 THR A C 1
ATOM 992 O O . THR A 1 128 ? -4.340 -0.604 6.217 1.00 92.00 128 THR A O 1
ATOM 995 N N . GLY A 1 129 ? -3.974 -2.804 5.823 1.00 93.31 129 GLY A N 1
ATOM 996 C CA . GLY A 1 129 ? -3.602 -2.657 4.414 1.00 93.31 129 GLY A CA 1
ATOM 997 C C . GLY A 1 129 ? -2.176 -2.131 4.227 1.00 93.31 129 GLY A C 1
ATOM 998 O O . GLY A 1 129 ? -1.846 -1.610 3.170 1.00 93.31 129 GLY A O 1
ATOM 999 N N . THR A 1 130 ? -1.327 -2.194 5.261 1.00 95.06 130 THR A N 1
ATOM 1000 C CA . THR A 1 130 ? 0.067 -1.740 5.141 1.00 95.06 130 THR A CA 1
ATOM 1001 C C . THR A 1 130 ? 0.855 -2.759 4.321 1.00 95.06 130 THR A C 1
ATOM 1003 O O . THR A 1 130 ? 0.893 -3.923 4.715 1.00 95.06 130 THR A O 1
ATOM 1006 N N . LEU A 1 131 ? 1.490 -2.323 3.232 1.00 96.50 131 LEU A N 1
ATOM 1007 C CA . LEU A 1 131 ? 2.453 -3.130 2.484 1.00 96.50 131 LEU A CA 1
ATOM 1008 C C . LEU A 1 131 ? 3.684 -3.377 3.362 1.00 96.50 131 LEU A C 1
ATOM 1010 O O . LEU A 1 131 ? 4.317 -2.421 3.797 1.00 96.50 131 LEU A O 1
ATOM 1014 N N . ILE A 1 132 ? 3.971 -4.637 3.669 1.00 96.44 132 ILE A N 1
ATOM 1015 C CA . ILE A 1 132 ? 5.084 -5.055 4.530 1.00 96.44 132 ILE A CA 1
ATOM 1016 C C . ILE A 1 132 ? 6.292 -5.439 3.688 1.00 96.44 132 ILE A C 1
ATOM 1018 O O . ILE A 1 132 ? 7.415 -5.050 4.003 1.00 96.44 132 ILE A O 1
ATOM 1022 N N . ASP A 1 133 ? 6.038 -6.226 2.650 1.00 96.50 133 ASP A N 1
ATOM 1023 C CA . ASP A 1 133 ? 7.055 -6.775 1.771 1.00 96.50 133 ASP A CA 1
ATOM 1024 C C . ASP A 1 133 ? 6.556 -6.743 0.333 1.00 96.50 133 ASP A C 1
ATOM 1026 O O . ASP A 1 133 ? 5.345 -6.773 0.083 1.00 96.50 133 ASP A O 1
ATOM 1030 N N . ALA A 1 134 ? 7.487 -6.676 -0.606 1.00 97.12 134 ALA A N 1
ATOM 1031 C CA . ALA A 1 134 ? 7.172 -6.740 -2.016 1.00 97.12 134 ALA A CA 1
ATOM 1032 C C . ALA A 1 134 ? 8.338 -7.332 -2.802 1.00 97.12 134 ALA A C 1
ATOM 1034 O O . ALA A 1 134 ? 9.506 -7.041 -2.539 1.00 97.12 134 ALA A O 1
ATOM 1035 N N . THR A 1 135 ? 7.990 -8.143 -3.793 1.00 97.81 135 THR A N 1
ATOM 1036 C CA . THR A 1 135 ? 8.908 -8.687 -4.790 1.00 97.81 135 THR A CA 1
ATOM 1037 C C . THR A 1 135 ? 8.467 -8.211 -6.163 1.00 97.81 135 THR A C 1
ATOM 1039 O O . THR A 1 135 ? 7.272 -8.153 -6.454 1.00 97.81 135 THR A O 1
ATOM 1042 N N . TRP A 1 136 ? 9.439 -7.843 -6.983 1.00 96.44 136 TRP A N 1
ATOM 1043 C CA . TRP A 1 136 ? 9.277 -7.393 -8.351 1.00 96.44 136 TRP A CA 1
ATOM 1044 C C . TRP A 1 136 ? 10.240 -8.179 -9.232 1.00 96.44 136 TRP A C 1
ATOM 1046 O O . TRP A 1 136 ? 11.453 -7.974 -9.177 1.00 96.44 136 TRP A O 1
ATOM 1056 N N . GLU A 1 137 ? 9.700 -9.099 -10.018 1.00 97.12 137 GLU A N 1
ATOM 1057 C CA . GLU A 1 137 ? 10.467 -9.939 -10.931 1.00 97.12 137 GLU A CA 1
ATOM 1058 C C . GLU A 1 137 ? 10.285 -9.435 -12.354 1.00 97.12 137 GLU A C 1
ATOM 1060 O O . GLU A 1 137 ? 9.170 -9.170 -12.791 1.00 97.12 137 GLU A O 1
ATOM 1065 N N . THR A 1 138 ? 11.397 -9.272 -13.062 1.00 94.38 138 THR A N 1
ATOM 1066 C CA . THR A 1 138 ? 11.448 -8.820 -14.458 1.00 94.38 138 THR A CA 1
ATOM 1067 C C . THR A 1 138 ? 12.461 -9.665 -15.220 1.00 94.38 138 THR A C 1
ATOM 1069 O O . THR A 1 138 ? 13.237 -10.405 -14.612 1.00 94.38 138 THR A O 1
ATOM 1072 N N . ALA A 1 139 ? 12.527 -9.511 -16.545 1.00 91.06 139 ALA A N 1
ATOM 1073 C CA . ALA A 1 139 ? 13.565 -10.151 -17.358 1.00 91.06 139 ALA A CA 1
ATOM 1074 C C . ALA A 1 139 ? 15.001 -9.799 -16.904 1.00 91.06 139 ALA A C 1
ATOM 1076 O O . ALA A 1 139 ? 15.906 -10.622 -17.037 1.00 91.06 139 ALA A O 1
ATOM 1077 N N . ASP A 1 140 ? 15.198 -8.613 -16.318 1.00 88.50 140 ASP A N 1
ATOM 1078 C CA . ASP A 1 140 ? 16.493 -8.146 -15.802 1.00 88.50 140 ASP A CA 1
ATOM 1079 C C . ASP A 1 140 ? 16.852 -8.737 -14.425 1.00 88.50 140 ASP A C 1
ATOM 1081 O O . ASP A 1 140 ? 17.964 -8.542 -13.927 1.00 88.50 140 ASP A O 1
ATOM 1085 N N . GLY A 1 141 ? 15.915 -9.453 -13.796 1.00 93.25 141 GLY A N 1
ATOM 1086 C CA . GLY A 1 141 ? 16.082 -10.129 -12.515 1.00 93.25 141 GLY A CA 1
ATOM 1087 C C . GLY A 1 141 ? 15.025 -9.762 -11.472 1.00 93.25 141 GLY A C 1
ATOM 1088 O O . GLY A 1 141 ? 14.101 -8.978 -11.714 1.00 93.25 141 GLY A O 1
ATOM 1089 N N . THR A 1 142 ? 15.194 -10.348 -10.286 1.00 96.75 142 THR A N 1
ATOM 1090 C CA . THR A 1 142 ? 14.315 -10.169 -9.125 1.00 96.75 142 THR A CA 1
ATOM 1091 C C . THR A 1 142 ? 14.821 -9.049 -8.222 1.00 96.75 142 THR A C 1
ATOM 1093 O O . THR A 1 142 ? 15.980 -9.038 -7.797 1.00 96.75 142 THR A O 1
ATOM 1096 N N . ARG A 1 143 ? 13.922 -8.128 -7.874 1.00 96.06 143 ARG A N 1
ATOM 1097 C CA . ARG A 1 143 ? 14.120 -7.087 -6.866 1.00 96.06 143 ARG A CA 1
ATOM 1098 C C . ARG A 1 143 ? 13.164 -7.321 -5.704 1.00 96.06 143 ARG A C 1
ATOM 1100 O O . ARG A 1 143 ? 11.994 -7.627 -5.904 1.00 96.06 143 ARG A O 1
ATOM 1107 N N . THR A 1 144 ? 13.644 -7.135 -4.486 1.00 97.38 144 THR A N 1
ATOM 1108 C CA . THR A 1 144 ? 12.816 -7.153 -3.270 1.00 97.38 144 THR A CA 1
ATOM 1109 C C . THR A 1 144 ? 12.924 -5.802 -2.585 1.00 97.38 144 THR A C 1
ATOM 1111 O O . THR A 1 144 ? 13.831 -5.030 -2.904 1.00 97.38 144 THR A O 1
ATOM 1114 N N . LEU A 1 145 ? 12.038 -5.493 -1.640 1.00 96.44 145 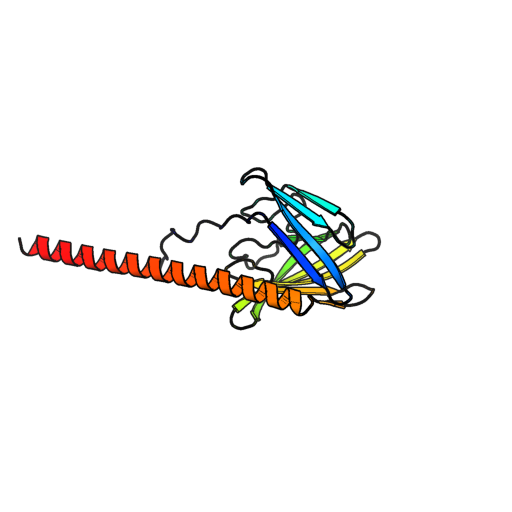LEU A N 1
ATOM 1115 C CA . LEU A 1 145 ? 12.263 -4.332 -0.778 1.00 96.44 145 LEU A CA 1
ATOM 1116 C C . LEU A 1 145 ? 13.593 -4.483 -0.034 1.00 96.44 145 LEU A C 1
ATOM 1118 O O . LEU A 1 145 ? 13.965 -5.582 0.386 1.00 96.44 145 LEU A O 1
ATOM 1122 N N . ASP A 1 146 ? 14.320 -3.378 0.109 1.00 97.06 146 ASP A N 1
ATOM 1123 C CA . ASP A 1 146 ? 15.534 -3.364 0.911 1.00 97.06 146 ASP A CA 1
ATOM 1124 C C . ASP A 1 146 ? 15.209 -3.494 2.411 1.00 97.06 146 ASP A C 1
ATOM 1126 O O . ASP A 1 146 ? 14.091 -3.232 2.872 1.00 97.06 146 ASP A O 1
ATOM 1130 N N . ASP A 1 147 ? 16.203 -3.910 3.198 1.00 96.44 147 ASP A N 1
ATOM 1131 C CA . ASP A 1 147 ? 16.003 -4.183 4.625 1.00 96.44 147 ASP A CA 1
ATOM 1132 C C . ASP A 1 147 ? 15.526 -2.944 5.397 1.00 96.44 147 ASP A C 1
ATOM 1134 O O . ASP A 1 147 ? 14.736 -3.058 6.338 1.00 96.44 147 ASP A O 1
ATOM 1138 N N . ALA A 1 148 ? 15.974 -1.751 4.994 1.00 96.12 148 ALA A N 1
ATOM 1139 C CA . ALA A 1 148 ? 15.612 -0.492 5.633 1.00 96.12 148 ALA A CA 1
ATOM 1140 C C . ALA A 1 148 ? 14.137 -0.135 5.394 1.00 96.12 148 ALA A C 1
ATOM 1142 O O . ALA A 1 148 ? 13.414 0.174 6.346 1.00 96.12 148 ALA A O 1
ATOM 1143 N N . THR A 1 149 ? 13.670 -0.222 4.147 1.00 95.94 149 THR A N 1
ATOM 1144 C CA . THR A 1 149 ? 12.268 0.004 3.776 1.00 95.94 149 THR A CA 1
ATOM 1145 C C . THR A 1 149 ? 11.381 -1.038 4.432 1.00 95.94 149 THR A C 1
ATOM 1147 O O . THR A 1 149 ? 10.385 -0.683 5.066 1.00 95.94 149 THR A O 1
ATOM 1150 N N . ARG A 1 150 ? 11.763 -2.318 4.360 1.00 96.69 150 ARG A N 1
ATOM 1151 C CA . ARG A 1 150 ? 11.018 -3.414 4.987 1.00 96.69 150 ARG A CA 1
ATOM 1152 C C . ARG A 1 150 ? 10.884 -3.212 6.495 1.00 96.69 150 ARG A C 1
ATOM 1154 O O . ARG A 1 150 ? 9.782 -3.307 7.037 1.00 96.69 150 ARG A O 1
ATOM 1161 N N . ALA A 1 151 ? 11.972 -2.862 7.183 1.00 96.62 151 ALA A N 1
ATOM 1162 C CA . ALA A 1 151 ? 11.949 -2.574 8.616 1.00 96.62 151 ALA A CA 1
ATOM 1163 C C . ALA A 1 151 ? 11.065 -1.359 8.955 1.00 96.62 151 ALA A C 1
ATOM 1165 O O . ALA A 1 151 ? 10.314 -1.393 9.936 1.00 96.62 151 ALA A O 1
ATOM 1166 N N . ALA A 1 152 ? 11.105 -0.302 8.138 1.00 95.44 152 ALA A N 1
ATOM 1167 C CA . ALA A 1 152 ? 10.257 0.873 8.316 1.00 95.44 152 ALA A CA 1
ATOM 1168 C C . ALA A 1 152 ? 8.764 0.538 8.141 1.00 95.44 152 ALA A C 1
ATOM 1170 O O . ALA A 1 152 ? 7.941 0.939 8.971 1.00 95.44 152 ALA A O 1
ATOM 1171 N N . GLN A 1 153 ? 8.414 -0.247 7.117 1.00 95.44 153 GLN A N 1
ATOM 1172 C CA . GLN A 1 153 ? 7.041 -0.701 6.882 1.00 95.44 153 GLN A CA 1
ATOM 1173 C C . GLN A 1 153 ? 6.539 -1.629 7.992 1.00 95.44 153 GLN A C 1
ATOM 1175 O O . GLN A 1 153 ? 5.411 -1.471 8.470 1.00 95.44 153 GLN A O 1
ATOM 1180 N N . LEU A 1 154 ? 7.386 -2.545 8.469 1.00 96.25 154 LEU A N 1
ATOM 1181 C CA . LEU A 1 154 ? 7.083 -3.409 9.612 1.00 96.25 154 LEU A CA 1
ATOM 1182 C C . LEU A 1 154 ? 6.800 -2.602 10.879 1.00 96.25 154 LEU A C 1
ATOM 1184 O O . LEU A 1 154 ? 5.777 -2.819 11.533 1.00 96.25 154 LEU A O 1
ATOM 1188 N N . SER A 1 155 ? 7.666 -1.641 11.205 1.00 95.88 155 SER A N 1
ATOM 1189 C CA . SER A 1 155 ? 7.484 -0.748 12.355 1.00 95.88 155 SER A CA 1
ATOM 1190 C C . SER A 1 155 ? 6.158 0.017 12.261 1.00 95.88 155 SER A C 1
ATOM 1192 O O . SER A 1 155 ? 5.334 -0.010 13.183 1.00 95.88 155 SER A O 1
ATOM 1194 N N . LEU A 1 156 ? 5.877 0.596 11.088 1.00 92.56 156 LEU A N 1
ATOM 1195 C CA . LEU A 1 156 ? 4.628 1.299 10.808 1.00 92.56 156 LEU A CA 1
ATOM 1196 C C . LEU A 1 156 ? 3.397 0.390 10.963 1.00 92.56 156 LEU A C 1
ATOM 1198 O O . LEU A 1 156 ? 2.371 0.812 11.512 1.00 92.56 156 LEU A O 1
ATOM 1202 N N . ALA A 1 157 ? 3.468 -0.848 10.472 1.00 94.50 157 ALA A N 1
ATOM 1203 C CA . ALA A 1 157 ? 2.390 -1.824 10.584 1.00 94.50 157 ALA A CA 1
ATOM 1204 C C . ALA A 1 157 ? 2.140 -2.220 12.048 1.00 94.50 157 ALA A C 1
ATOM 1206 O O . ALA A 1 157 ? 0.990 -2.192 12.501 1.00 94.50 157 ALA A O 1
ATOM 1207 N N . HIS A 1 158 ? 3.197 -2.497 12.817 1.00 95.69 158 HIS A N 1
ATOM 1208 C CA . HIS A 1 158 ? 3.101 -2.800 14.248 1.00 95.69 158 HIS A CA 1
ATOM 1209 C C . HIS A 1 158 ? 2.443 -1.677 15.038 1.00 95.69 158 HIS A C 1
ATOM 1211 O O . HIS A 1 158 ? 1.514 -1.940 15.808 1.00 95.69 158 HIS A O 1
ATOM 1217 N N . ASP A 1 159 ? 2.862 -0.432 14.825 1.00 93.00 159 ASP A N 1
ATOM 1218 C CA . ASP A 1 159 ? 2.293 0.725 15.516 1.00 93.00 159 ASP A CA 1
ATOM 1219 C C . ASP A 1 159 ? 0.805 0.892 15.203 1.00 93.00 159 ASP A C 1
ATOM 1221 O O . ASP A 1 159 ? -0.029 1.040 16.106 1.00 93.00 159 ASP A O 1
ATOM 1225 N N . ARG A 1 160 ? 0.428 0.781 13.924 1.00 91.44 160 ARG A N 1
ATOM 1226 C CA . ARG A 1 160 ? -0.979 0.860 13.506 1.00 91.44 160 ARG A CA 1
ATOM 1227 C C . ARG A 1 160 ? -1.811 -0.268 14.116 1.00 91.44 160 ARG A C 1
ATOM 1229 O O . ARG A 1 160 ? -2.903 -0.012 14.633 1.00 91.44 160 ARG A O 1
ATOM 1236 N N . VAL A 1 161 ? -1.306 -1.501 14.107 1.00 91.69 161 VAL A N 1
ATOM 1237 C CA . VAL A 1 161 ? -1.993 -2.658 14.696 1.00 91.69 161 VAL A CA 1
ATOM 1238 C C . VAL A 1 161 ? -2.099 -2.527 16.216 1.00 91.69 161 VAL A C 1
ATOM 1240 O O . VAL A 1 161 ? -3.145 -2.861 16.778 1.00 91.69 161 VAL A O 1
ATOM 1243 N N . ARG A 1 162 ? -1.069 -2.010 16.894 1.00 91.19 162 ARG A N 1
ATOM 1244 C CA . ARG A 1 162 ? -1.079 -1.747 18.340 1.00 91.19 162 ARG A CA 1
ATOM 1245 C C . ARG A 1 162 ? -2.173 -0.751 18.705 1.00 91.19 162 ARG A C 1
ATOM 1247 O O . ARG A 1 162 ? -2.991 -1.050 19.573 1.00 91.19 162 ARG A O 1
ATOM 1254 N N . VAL A 1 163 ? -2.250 0.375 17.995 1.00 89.81 163 VAL A N 1
ATOM 1255 C CA . VAL A 1 163 ? -3.313 1.374 18.194 1.00 89.81 163 VAL A CA 1
ATOM 1256 C C . VAL A 1 163 ? -4.694 0.748 17.989 1.00 89.81 163 VAL A C 1
ATOM 1258 O O . VAL A 1 163 ? -5.585 0.949 18.812 1.00 89.81 163 VAL A O 1
ATOM 1261 N N . LEU A 1 164 ? -4.883 -0.058 16.938 1.00 88.62 164 LEU A N 1
ATOM 1262 C CA . LEU A 1 164 ? -6.160 -0.743 16.705 1.00 88.62 164 LEU A CA 1
ATOM 1263 C C . LEU A 1 164 ? -6.524 -1.704 17.840 1.00 88.62 164 LEU A C 1
ATOM 1265 O O . LEU A 1 164 ? -7.678 -1.723 18.264 1.00 88.62 164 LEU A O 1
ATOM 1269 N N . LYS A 1 165 ? -5.562 -2.481 18.347 1.00 87.81 165 LYS A N 1
ATOM 1270 C CA . LYS A 1 165 ? -5.782 -3.398 19.476 1.00 87.81 165 LYS A CA 1
ATOM 1271 C C . LYS A 1 165 ? -6.187 -2.637 20.744 1.00 87.81 165 LYS A C 1
ATOM 1273 O O . LYS A 1 165 ? -7.133 -3.051 21.408 1.00 87.81 165 LYS A O 1
ATOM 1278 N N . ILE A 1 166 ? -5.534 -1.511 21.043 1.00 90.12 166 ILE A N 1
ATOM 1279 C CA . ILE A 1 166 ? -5.876 -0.661 22.197 1.00 90.12 166 ILE A CA 1
ATOM 1280 C C . ILE A 1 166 ? -7.295 -0.106 22.057 1.00 90.12 166 ILE A C 1
ATOM 1282 O O . ILE A 1 166 ? -8.091 -0.212 22.985 1.00 90.12 166 ILE A O 1
ATOM 1286 N N . LEU A 1 167 ? -7.645 0.435 20.887 1.00 89.06 167 LEU A N 1
ATOM 1287 C CA . LEU A 1 167 ? -8.990 0.965 20.643 1.00 89.06 167 LEU A CA 1
ATOM 1288 C C . LEU A 1 167 ? -10.066 -0.121 20.762 1.00 89.06 167 LEU A C 1
ATOM 1290 O O . LEU A 1 167 ? -11.121 0.124 21.341 1.00 89.06 167 LEU A O 1
ATOM 1294 N N . GLN A 1 168 ? -9.800 -1.329 20.257 1.00 87.19 168 GLN A N 1
ATOM 1295 C CA . GLN A 1 168 ? -10.709 -2.470 20.402 1.00 87.19 168 GLN A CA 1
ATOM 1296 C C . GLN A 1 168 ? -10.892 -2.872 21.867 1.00 87.19 168 GLN A C 1
ATOM 1298 O O . GLN A 1 168 ? -12.015 -3.147 22.288 1.00 87.19 168 GLN A O 1
ATOM 1303 N N . PHE A 1 169 ? -9.815 -2.860 22.651 1.00 91.12 169 PHE A N 1
ATOM 1304 C CA . PHE A 1 169 ? -9.875 -3.133 24.081 1.00 91.12 169 PHE A CA 1
ATOM 1305 C C . PHE A 1 169 ? -10.686 -2.071 24.837 1.00 91.12 169 PHE A C 1
ATOM 1307 O O . PHE A 1 169 ? -11.568 -2.422 25.616 1.00 91.12 169 PHE A O 1
ATOM 1314 N N . LEU A 1 170 ? -10.455 -0.782 24.568 1.00 89.19 170 LEU A N 1
ATOM 1315 C CA . LEU A 1 170 ? -11.220 0.311 25.179 1.00 89.19 170 LEU A CA 1
ATOM 1316 C C . LEU A 1 170 ? -12.707 0.245 24.814 1.00 89.19 170 LEU A C 1
ATOM 1318 O O . LEU A 1 170 ? -13.559 0.437 25.678 1.00 89.19 170 LEU A O 1
ATOM 1322 N N . ALA A 1 171 ? -13.027 -0.069 23.556 1.00 86.50 171 ALA A N 1
ATOM 1323 C CA . ALA A 1 171 ? -14.408 -0.255 23.118 1.00 86.50 171 ALA A CA 1
ATOM 1324 C C . ALA A 1 171 ? -15.086 -1.422 23.855 1.00 86.50 171 ALA A C 1
ATOM 1326 O O . ALA A 1 171 ? -16.232 -1.301 24.288 1.00 86.50 171 ALA A O 1
ATOM 1327 N N . TRP A 1 172 ? -14.371 -2.534 24.037 1.00 92.62 172 TRP A N 1
ATOM 1328 C CA . TRP A 1 172 ? -14.855 -3.667 24.821 1.00 92.62 172 TRP A CA 1
ATOM 1329 C C . TRP A 1 172 ? -15.069 -3.298 26.296 1.00 92.62 172 TRP A C 1
ATOM 1331 O O . TRP A 1 172 ? -16.130 -3.590 26.845 1.00 92.62 172 TRP A O 1
ATOM 1341 N N . LEU A 1 173 ? -14.117 -2.593 26.914 1.00 92.06 173 LEU A N 1
ATOM 1342 C CA . LEU A 1 173 ? -14.208 -2.151 28.307 1.00 92.06 173 LEU A CA 1
ATOM 1343 C C . LEU A 1 173 ? -15.389 -1.195 28.529 1.00 92.06 173 LEU A C 1
ATOM 1345 O O . LEU A 1 173 ? -16.135 -1.351 29.492 1.00 92.06 173 LEU A O 1
ATOM 1349 N N . GLY A 1 174 ? -15.599 -0.237 27.624 1.00 90.44 174 GLY A N 1
ATOM 1350 C CA . GLY A 1 174 ? -16.749 0.666 27.682 1.00 90.44 174 GLY A CA 1
ATOM 1351 C C . GLY A 1 174 ? -18.080 -0.083 27.580 1.00 90.44 174 GLY A C 1
ATOM 1352 O O . GLY A 1 174 ? -18.993 0.170 28.366 1.00 90.44 174 GLY A O 1
ATOM 1353 N N . GLY A 1 175 ? -18.171 -1.060 26.670 1.00 85.88 175 GLY A N 1
ATOM 1354 C CA . GLY A 1 175 ? -19.339 -1.937 26.560 1.00 85.88 175 GLY A CA 1
ATOM 1355 C C . GLY A 1 175 ? -19.583 -2.752 27.832 1.00 85.88 175 GLY A C 1
ATOM 1356 O O . GLY A 1 175 ? -20.712 -2.828 28.310 1.00 85.88 175 GLY A O 1
ATOM 1357 N N . PHE A 1 176 ? -18.522 -3.300 28.425 1.00 91.38 176 PHE A N 1
ATOM 1358 C CA . PHE A 1 176 ? -18.600 -4.023 29.693 1.00 91.38 176 PHE A CA 1
ATOM 1359 C C . PHE A 1 176 ? -19.129 -3.133 30.828 1.00 91.38 176 PHE A C 1
ATOM 1361 O O . PHE A 1 176 ? -20.070 -3.513 31.525 1.00 91.38 176 PHE A O 1
ATOM 1368 N N . MET A 1 177 ? -18.596 -1.916 30.966 1.00 92.88 177 MET A N 1
ATOM 1369 C CA . MET A 1 177 ? -19.053 -0.956 31.975 1.00 92.88 177 MET A CA 1
ATOM 1370 C C . MET A 1 177 ? -20.524 -0.566 31.790 1.00 92.88 177 MET A C 1
ATOM 1372 O O . MET A 1 177 ? -21.250 -0.445 32.776 1.00 92.88 177 MET A O 1
ATOM 1376 N N . ALA A 1 178 ? -20.994 -0.422 30.548 1.00 90.56 178 ALA A N 1
ATOM 1377 C CA . ALA A 1 178 ? -22.400 -0.139 30.266 1.00 90.56 178 ALA A CA 1
ATOM 1378 C C . ALA A 1 178 ? -23.328 -1.284 30.713 1.00 90.56 178 ALA A C 1
ATOM 1380 O O . ALA A 1 178 ? -24.378 -1.027 31.302 1.00 90.56 178 ALA A O 1
ATOM 1381 N N . VAL A 1 179 ? -22.930 -2.543 30.496 1.00 92.44 179 VAL A N 1
ATOM 1382 C CA . VAL A 1 179 ? -23.684 -3.718 30.971 1.00 92.44 179 VAL A CA 1
ATOM 1383 C C . VAL A 1 179 ? -23.752 -3.746 32.499 1.00 92.44 179 VAL A C 1
ATOM 1385 O O . VAL A 1 179 ? -24.827 -3.965 33.059 1.00 92.44 179 VAL A O 1
ATOM 1388 N N . VAL A 1 180 ? -22.635 -3.471 33.182 1.00 93.25 180 VAL A N 1
ATOM 1389 C CA . VAL A 1 180 ? -22.593 -3.394 34.653 1.00 93.25 180 VAL A CA 1
ATOM 1390 C C . VAL A 1 180 ? -23.508 -2.282 35.174 1.00 93.25 180 VAL A C 1
ATOM 1392 O O . VAL A 1 180 ? -24.288 -2.513 36.098 1.00 93.25 180 VAL A O 1
ATOM 1395 N N . ALA A 1 181 ? -23.469 -1.096 34.562 1.00 91.81 181 ALA A N 1
ATOM 1396 C CA . ALA A 1 181 ? -24.331 0.023 34.938 1.00 91.81 181 ALA A CA 1
ATOM 1397 C C . ALA A 1 181 ? -25.823 -0.294 34.727 1.00 91.81 181 ALA A C 1
ATOM 1399 O O . ALA A 1 181 ? -26.642 0.004 35.596 1.00 91.81 181 ALA A O 1
ATOM 1400 N N . ALA A 1 182 ? -26.178 -0.947 33.616 1.00 91.19 182 ALA A N 1
ATOM 1401 C CA . ALA A 1 182 ? -27.548 -1.377 33.347 1.00 91.19 182 ALA A CA 1
ATOM 1402 C C . ALA A 1 182 ? -28.039 -2.403 34.382 1.00 91.19 182 ALA A C 1
ATOM 1404 O O . ALA A 1 182 ? -29.136 -2.255 34.919 1.00 91.19 182 ALA A O 1
ATOM 1405 N N . ALA A 1 183 ? -27.215 -3.400 34.722 1.00 91.62 183 ALA A N 1
ATOM 1406 C CA . ALA A 1 183 ? -27.543 -4.385 35.750 1.00 91.62 183 ALA A CA 1
ATOM 1407 C C . ALA A 1 183 ? -27.749 -3.728 37.126 1.00 91.62 183 ALA A C 1
ATOM 1409 O O . ALA A 1 183 ? -28.731 -4.018 37.809 1.00 91.62 183 ALA A O 1
ATOM 1410 N N . ALA A 1 184 ? -26.871 -2.796 37.509 1.00 90.44 184 ALA A N 1
ATOM 1411 C CA . ALA A 1 184 ? -27.020 -2.031 38.744 1.00 90.44 184 ALA A CA 1
ATOM 1412 C C . ALA A 1 184 ? -28.318 -1.199 38.753 1.00 90.44 184 ALA A C 1
ATOM 1414 O O . ALA A 1 184 ? -29.036 -1.199 39.752 1.00 90.44 184 ALA A O 1
ATOM 1415 N N . GLY A 1 185 ? -28.660 -0.551 37.634 1.00 89.00 185 GLY A N 1
ATOM 1416 C CA . GLY A 1 185 ? -29.914 0.190 37.476 1.00 89.00 185 GLY A CA 1
ATOM 1417 C C . GLY A 1 185 ? -31.158 -0.689 37.646 1.00 89.00 185 GLY A C 1
ATOM 1418 O O . GLY A 1 185 ? -32.078 -0.306 38.366 1.00 89.00 185 GLY A O 1
ATOM 1419 N N . VAL A 1 186 ? -31.163 -1.894 37.062 1.00 90.31 186 VAL A N 1
ATOM 1420 C CA . VAL A 1 186 ? -32.250 -2.876 37.239 1.00 90.31 186 VAL A CA 1
ATOM 1421 C C . VAL A 1 186 ? -32.380 -3.292 38.704 1.00 90.31 186 VAL A C 1
ATOM 1423 O O . VAL A 1 186 ? -33.487 -3.304 39.237 1.00 90.31 186 VAL A O 1
ATOM 1426 N N . VAL A 1 187 ? -31.267 -3.586 39.383 1.00 87.88 187 VAL A N 1
ATOM 1427 C CA . VAL A 1 187 ? -31.285 -3.967 40.806 1.00 87.88 187 VAL A CA 1
ATOM 1428 C C . VAL A 1 187 ? -31.844 -2.843 41.679 1.00 87.88 187 VAL A C 1
ATOM 1430 O O . VAL A 1 187 ? -32.643 -3.114 42.573 1.00 87.88 187 VAL A O 1
ATOM 1433 N N . ILE A 1 188 ? -31.454 -1.590 41.426 1.00 86.69 188 ILE A N 1
ATOM 1434 C CA . ILE A 1 188 ? -31.976 -0.429 42.162 1.00 86.69 188 ILE A CA 1
ATOM 1435 C C . ILE A 1 188 ? -33.477 -0.255 41.911 1.00 86.69 188 ILE A C 1
ATOM 1437 O O . ILE A 1 188 ? -34.210 0.023 42.854 1.00 86.69 188 ILE A O 1
ATOM 1441 N N . PHE A 1 189 ? -33.940 -0.441 40.674 1.0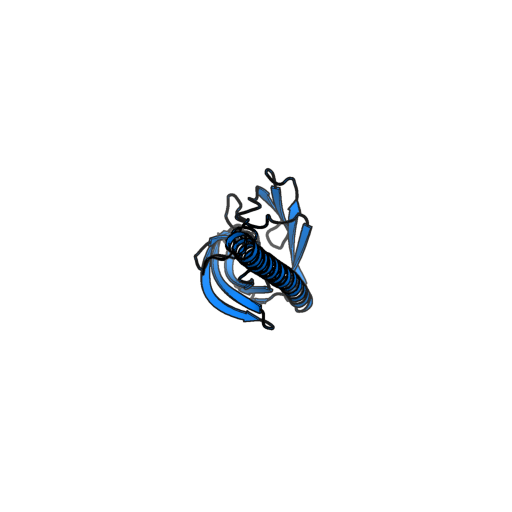0 81.44 189 PHE A N 1
ATOM 1442 C CA . PHE A 1 189 ? -35.354 -0.318 40.325 1.00 81.44 189 PHE A CA 1
ATOM 1443 C C . PHE A 1 189 ? -36.218 -1.411 40.967 1.00 81.44 189 PHE A C 1
ATOM 1445 O O . PHE A 1 189 ? -37.263 -1.100 41.517 1.00 81.44 189 PHE A O 1
ATOM 1452 N N . VAL A 1 190 ? -35.773 -2.673 40.952 1.00 86.12 190 VAL A N 1
ATOM 1453 C CA . VAL A 1 190 ? -36.519 -3.803 41.545 1.00 86.12 190 VAL A CA 1
ATOM 1454 C C . VAL A 1 190 ? -36.558 -3.739 43.076 1.00 86.12 190 VAL A C 1
ATOM 1456 O O . VAL A 1 190 ? -37.483 -4.257 43.693 1.00 86.12 190 VAL A O 1
ATOM 1459 N N . ARG A 1 191 ? -35.549 -3.130 43.710 1.00 77.94 191 ARG A N 1
ATOM 1460 C CA . ARG A 1 191 ? -35.509 -2.945 45.171 1.00 77.94 191 ARG A CA 1
ATOM 1461 C C . ARG A 1 191 ? -36.337 -1.754 45.669 1.00 77.94 191 ARG A C 1
ATOM 1463 O O . ARG A 1 191 ? -36.366 -1.543 46.881 1.00 77.94 191 ARG A O 1
ATOM 1470 N N . ARG A 1 192 ? -36.933 -0.965 44.775 1.00 56.25 192 ARG A N 1
ATOM 1471 C CA . ARG A 1 192 ? -37.718 0.228 45.101 1.00 56.25 192 ARG A CA 1
ATOM 1472 C C . ARG A 1 192 ? -39.207 -0.048 44.963 1.00 56.25 192 ARG A C 1
ATOM 1474 O O . ARG A 1 192 ? -39.953 0.550 45.764 1.00 56.25 192 ARG A O 1
#

Foldseek 3Di:
DDQDCPPVPWDFADFDWAWFAKPVRWIWIWGWDDDQQFIKIWIATQLGIDMFTAHRAQCAGPQWHELFHTAQHDQAKTWYADSNQRWIWIWHWDDWDDDPNFIWTKTWIWTDDPPWTWIKIFTARRGGRQTQKMWIQTPVGIMIGDPVSNVVSVVVSVVVVVVVVVVSVVSVVVVVVVVVVVVVVVVVVVVD

Secondary structure (DSSP, 8-state):
----GGG-SPPPPPPEEEEEEBTTS-EEEEEEEE-SSSEEEEEEETTEEEEEE--TTT-EETTEE-S-PPSS--SS-EEEEETTTTEEEEEEEEEEEEETTEEEEEEEEEEEETTEEEEEEEEEETTT--EEEEEEEETTEEEEB-HHHHHHHHHHHHHHHHHHHHHHHHHHHHHHHHHHHHHHHHHHHHT-

InterPro domains:
  IPR021424 Porin PorA/Polar growth factor A [PF11271] (62-134)